Protein AF-A0A9N9NTZ9-F1 (afdb_monomer)

Mean predicted aligned error: 8.18 Å

InterPro domains:
  IPR014811 Argonaute, linker 1 domain [PF08699] (129-179)
  IPR014811 Argonaute, linker 1 domain [SM01163] (128-181)
  IPR032474 Protein argonaute, N-terminal [PF16486] (2-116)
  IPR036085 PAZ domain superfamily [SSF101690] (177-255)

Foldseek 3Di:
DDQAKKWKKWKFKAFPVPRDTDDLVVSVVVVLVCVVVCVQPPWDWFDLSHTMIITRDDGPPDDFDQPPDDPPRRGITIDIGTDDMQGCVQLLCCLQPVDHDPDDPCNNVVSQSNVFSVVCRVQVSQADDDDQWGFHDDDPDDFDADQQLWTKTKTWGWGWDRDRSDIDIDIGIDIDTHQDDDDPLVSLCSNVVHDPVRVVVPDDPVSQVVCFVVQAQDKAFDDPDPPDRDIDGDNGDDPDDPVPDDDDDVVVVVPDD

Organism: NCBI:txid1117310

Solvent-accessible surface area (backbone atoms only — not comparable to full-atom values): 15618 Å² total; per-residue (Å²): 122,67,88,50,54,34,42,34,26,43,48,47,40,27,31,62,92,74,69,43,73,50,54,55,74,53,43,46,50,52,54,54,49,39,58,75,69,44,70,48,64,91,59,76,71,36,51,58,70,70,48,42,32,38,22,78,60,86,70,72,91,74,78,79,54,71,59,85,79,56,106,61,90,62,50,35,47,52,46,79,42,84,71,51,79,45,60,33,52,59,51,44,49,27,39,67,68,72,49,84,73,93,71,67,93,58,51,59,56,51,51,50,51,54,53,37,22,55,73,44,37,62,56,56,74,74,30,55,60,57,94,74,40,34,35,62,80,85,71,97,59,80,85,48,63,44,93,69,37,38,25,55,42,64,30,33,32,76,43,67,42,85,51,91,62,43,79,41,79,49,76,46,80,43,75,47,79,38,82,61,88,70,59,66,69,62,48,49,24,43,52,71,74,40,52,78,69,51,59,72,76,53,78,54,72,68,53,52,55,53,49,32,67,72,44,39,70,41,75,48,64,57,79,92,53,96,73,66,75,53,70,47,64,37,84,62,69,73,94,57,54,83,91,69,57,79,77,87,66,85,72,64,73,79,77,65,131

Nearest PDB structures (foldseek):
  6n4o-assembly1_A  TM=8.353E-01  e=1.158E-15  Homo sapiens
  5js1-assembly1_A  TM=7.661E-01  e=1.844E-15  Homo sapiens
  4w5n-assembly1_A  TM=7.861E-01  e=1.054E-14  Homo sapiens
  7ki3-assembly2_D  TM=7.940E-01  e=2.637E-12  Homo sapiens
  5vm9-assembly1_A  TM=8.188E-01  e=1.598E-11  Homo sapiens

Radius of gyration: 24.2 Å; Cα contacts (8 Å, |Δi|>4): 351; chains: 1; bounding box: 67×54×59 Å

Secondary structure (DSSP, 8-state):
--S-EEEEEEEEEEETTT-PBPPHHHHHHHHHHHHHTTTTTT---EE-SSSEEEESS------------SSS---EEEEEEEEEEEEHHHHHHHHHH-PPPSS-TTHHHHHHHHHHHHHHHHHHHHSEEETTEEEPPP-SSPPEE-TTSPEEEEEEEEEEEE-SSSEEEEEEEEEEEEPPPS-HHHHHHHHHT--HHHHHT---HHHHHHHHHHHTT-EEE--SSSS---EEE-----SS-TTT-----TTGGGS--

Structure (mmCIF, N/CA/C/O backbone):
data_AF-A0A9N9NTZ9-F1
#
_entry.id   AF-A0A9N9NTZ9-F1
#
loop_
_atom_site.group_PDB
_atom_site.id
_atom_site.type_symbol
_atom_site.label_atom_id
_atom_site.label_alt_id
_atom_site.label_comp_id
_atom_site.label_asym_id
_atom_site.label_entity_id
_atom_site.label_seq_id
_atom_site.pdbx_PDB_ins_code
_atom_site.Cartn_x
_atom_site.Cartn_y
_atom_site.Cartn_z
_atom_site.occupancy
_atom_site.B_iso_or_equiv
_atom_site.auth_seq_id
_atom_site.auth_comp_id
_atom_site.auth_asym_id
_atom_site.auth_atom_id
_atom_site.pdbx_PDB_model_num
ATOM 1 N N . VAL A 1 1 ? 17.127 -12.532 -15.235 1.00 71.12 1 VAL A N 1
ATOM 2 C CA . VAL A 1 1 ? 16.611 -11.246 -15.769 1.00 71.12 1 VAL A CA 1
ATOM 3 C C . VAL A 1 1 ? 15.913 -11.506 -17.097 1.00 71.12 1 VAL A C 1
ATOM 5 O O . VAL A 1 1 ? 16.522 -12.176 -17.933 1.00 71.12 1 VAL A O 1
ATOM 8 N N . PRO A 1 2 ? 14.655 -11.069 -17.275 1.00 79.62 2 PRO A N 1
ATOM 9 C CA . PRO A 1 2 ? 13.938 -11.244 -18.535 1.00 79.62 2 PRO A CA 1
ATOM 10 C C . PRO A 1 2 ? 14.565 -10.394 -19.648 1.00 79.62 2 PRO A C 1
ATOM 12 O O . PRO A 1 2 ? 15.066 -9.304 -19.389 1.00 79.62 2 PRO A O 1
ATOM 15 N N . ASN A 1 3 ? 14.528 -10.892 -20.885 1.00 83.81 3 ASN A N 1
ATOM 16 C CA . ASN A 1 3 ? 14.956 -10.132 -22.059 1.00 83.81 3 ASN A CA 1
ATOM 17 C C . ASN A 1 3 ? 13.778 -9.294 -22.574 1.00 83.81 3 ASN A C 1
ATOM 19 O O . ASN A 1 3 ? 13.050 -9.728 -23.465 1.00 83.81 3 ASN A O 1
ATOM 23 N N . LEU A 1 4 ? 13.525 -8.154 -21.930 1.00 90.44 4 LEU A N 1
ATOM 24 C CA . LEU A 1 4 ? 12.435 -7.250 -22.292 1.00 90.44 4 LEU A CA 1
ATOM 25 C C . LEU A 1 4 ? 12.798 -5.790 -22.014 1.00 90.44 4 LEU A C 1
ATOM 27 O O . LEU A 1 4 ? 13.693 -5.486 -21.220 1.00 90.44 4 LEU A O 1
ATOM 31 N N . LYS A 1 5 ? 12.040 -4.896 -22.645 1.00 93.94 5 LYS A N 1
ATOM 32 C CA . LYS A 1 5 ? 12.066 -3.455 -22.404 1.00 93.94 5 LYS A CA 1
ATOM 33 C C . LYS A 1 5 ? 10.881 -3.055 -21.529 1.00 93.94 5 LYS A C 1
ATOM 35 O O . LYS A 1 5 ? 9.785 -3.596 -21.677 1.00 93.94 5 LYS A O 1
ATOM 40 N N . LEU A 1 6 ? 11.108 -2.120 -20.616 1.00 96.12 6 LEU A N 1
ATOM 41 C CA . LEU A 1 6 ? 10.083 -1.515 -19.774 1.00 96.12 6 LEU A CA 1
ATOM 42 C C . LEU A 1 6 ? 9.978 -0.030 -20.085 1.00 96.12 6 LEU A C 1
ATOM 44 O O . LEU A 1 6 ? 10.984 0.654 -20.217 1.00 96.12 6 LEU A O 1
ATOM 48 N N . LEU A 1 7 ? 8.761 0.481 -20.132 1.00 95.94 7 LEU A N 1
ATOM 49 C CA . LEU A 1 7 ? 8.479 1.902 -20.230 1.00 95.94 7 LEU A CA 1
ATOM 50 C C . LEU A 1 7 ? 8.209 2.435 -18.825 1.00 95.94 7 LEU A C 1
ATOM 52 O O . LEU A 1 7 ? 7.368 1.898 -18.098 1.00 95.94 7 LEU A O 1
ATOM 56 N N . GLN A 1 8 ? 8.952 3.468 -18.443 1.00 95.88 8 GLN A N 1
ATOM 57 C CA . GLN A 1 8 ? 8.836 4.152 -17.164 1.00 95.88 8 GLN A CA 1
ATOM 58 C C . GLN A 1 8 ? 8.040 5.444 -17.336 1.00 95.88 8 GLN A C 1
ATOM 60 O O . GLN A 1 8 ? 8.286 6.223 -18.260 1.00 95.88 8 GLN A O 1
ATOM 65 N N . TYR A 1 9 ? 7.124 5.689 -16.406 1.00 95.44 9 TYR A N 1
ATOM 66 C CA . TYR A 1 9 ? 6.273 6.868 -16.360 1.00 95.44 9 TYR A CA 1
ATOM 67 C C . TYR A 1 9 ? 6.328 7.501 -14.971 1.00 95.44 9 TYR A C 1
ATOM 69 O O . TYR A 1 9 ? 6.303 6.790 -13.966 1.00 95.44 9 TYR A O 1
ATOM 77 N N . ASN A 1 10 ? 6.337 8.829 -14.916 1.00 93.94 10 ASN A N 1
ATOM 78 C CA . ASN A 1 10 ? 6.091 9.579 -13.688 1.00 93.94 10 ASN A CA 1
ATOM 79 C C . ASN A 1 10 ? 4.590 9.565 -13.383 1.00 93.94 10 ASN A C 1
ATOM 81 O O . ASN A 1 10 ? 3.770 9.724 -14.293 1.00 93.94 10 ASN A O 1
ATOM 85 N N . PHE A 1 11 ? 4.241 9.375 -12.113 1.00 93.44 11 PHE A N 1
ATOM 86 C CA . PHE A 1 11 ? 2.871 9.290 -11.624 1.00 93.44 11 PHE A CA 1
ATOM 87 C C . PHE A 1 11 ? 2.630 10.290 -10.497 1.00 93.44 11 PHE A C 1
ATOM 89 O O . PHE A 1 11 ? 2.971 10.050 -9.338 1.00 93.44 11 PHE A O 1
ATOM 96 N N . ASP A 1 12 ? 1.959 11.384 -10.843 1.00 90.12 12 ASP A N 1
ATOM 97 C CA . ASP A 1 12 ? 1.611 12.440 -9.908 1.00 90.12 12 ASP A CA 1
ATOM 98 C C . ASP A 1 12 ? 0.112 12.479 -9.647 1.00 90.12 12 ASP A C 1
ATOM 100 O O . ASP A 1 12 ? -0.716 12.422 -10.557 1.00 90.12 12 ASP A O 1
ATOM 104 N N . VAL A 1 13 ? -0.240 12.653 -8.376 1.00 89.81 13 VAL A N 1
ATOM 105 C CA . VAL A 1 13 ? -1.616 12.894 -7.943 1.00 89.81 13 VAL A CA 1
ATOM 106 C C . VAL A 1 13 ? -1.636 14.206 -7.184 1.00 89.81 13 VAL A C 1
ATOM 108 O O . VAL A 1 13 ? -0.992 14.337 -6.144 1.00 89.81 13 VAL A O 1
ATOM 111 N N . ILE A 1 14 ? -2.383 15.174 -7.698 1.00 88.12 14 ILE A N 1
ATOM 112 C CA . ILE A 1 14 ? -2.462 16.531 -7.161 1.00 88.12 14 ILE A CA 1
ATOM 113 C C . ILE A 1 14 ? -3.850 16.735 -6.559 1.00 88.12 14 ILE A C 1
ATOM 115 O O . ILE A 1 14 ? -4.855 16.441 -7.200 1.00 88.12 14 ILE A O 1
ATOM 119 N N . MET A 1 15 ? -3.920 17.237 -5.327 1.00 84.94 15 MET A N 1
ATOM 120 C CA . MET A 1 15 ? -5.183 17.610 -4.686 1.00 84.94 15 MET A CA 1
ATOM 121 C C . MET A 1 15 ? -5.697 18.918 -5.293 1.00 84.94 15 MET A C 1
ATOM 123 O O . MET A 1 15 ? -5.083 19.958 -5.072 1.00 84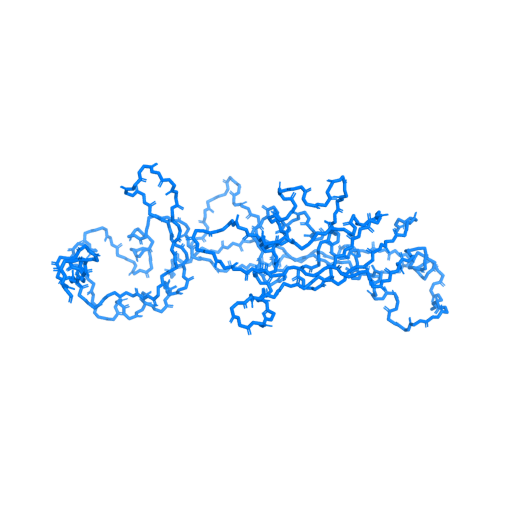.94 15 MET A O 1
ATOM 127 N N . SER A 1 16 ? -6.828 18.919 -6.001 1.00 80.25 16 SER A N 1
ATOM 128 C CA . SER A 1 16 ? -7.297 20.113 -6.721 1.00 80.25 16 SER A CA 1
ATOM 129 C C . SER A 1 16 ? -7.636 21.284 -5.791 1.00 80.25 16 SER A C 1
ATOM 131 O O . SER A 1 16 ? -7.426 22.427 -6.170 1.00 80.25 16 SER A O 1
ATOM 133 N N . ARG A 1 17 ? -8.058 21.025 -4.541 1.00 77.69 17 ARG A N 1
ATOM 134 C CA . ARG A 1 17 ? -8.333 22.086 -3.548 1.00 77.69 17 ARG A CA 1
ATOM 135 C C . ARG A 1 17 ? -7.083 22.858 -3.114 1.00 77.69 17 ARG A C 1
ATOM 137 O O . ARG A 1 17 ? -7.180 24.029 -2.774 1.00 77.69 17 ARG A O 1
ATOM 144 N N . THR A 1 18 ? -5.932 22.192 -3.026 1.00 81.94 18 THR A N 1
ATOM 145 C CA . THR A 1 18 ? -4.706 22.782 -2.452 1.00 81.94 18 THR A CA 1
ATOM 146 C C . THR A 1 18 ? -3.573 22.925 -3.461 1.00 81.94 18 TH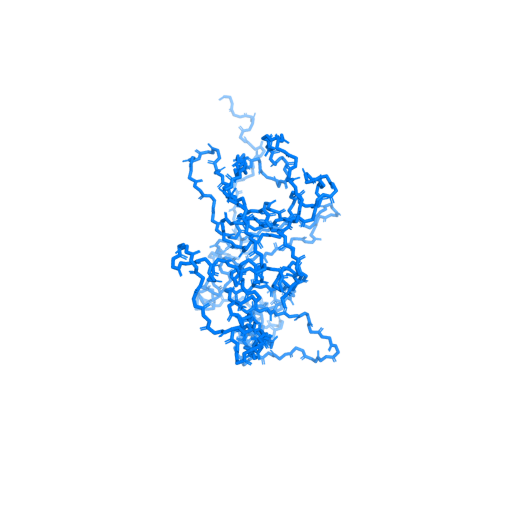R A C 1
ATOM 148 O O . THR A 1 18 ? -2.567 23.548 -3.141 1.00 81.94 18 THR A O 1
ATOM 151 N N . GLY A 1 19 ? -3.682 22.297 -4.635 1.00 83.38 19 GLY A N 1
ATOM 152 C CA . GLY A 1 19 ? -2.612 22.192 -5.629 1.00 83.38 19 GLY A CA 1
ATOM 153 C C . GLY A 1 19 ? -1.408 21.358 -5.176 1.00 83.38 19 GLY A C 1
ATOM 154 O O . GLY A 1 19 ? -0.447 21.218 -5.928 1.00 83.38 19 GLY A O 1
ATOM 155 N N . ARG A 1 20 ? -1.427 20.792 -3.961 1.00 87.62 20 ARG A N 1
ATOM 156 C CA . ARG A 1 20 ? -0.301 20.029 -3.403 1.00 87.62 20 ARG A CA 1
ATOM 157 C C . ARG A 1 20 ? -0.360 18.566 -3.832 1.00 87.62 20 ARG A C 1
ATOM 159 O O . ARG A 1 20 ? -1.446 18.002 -3.997 1.00 87.62 20 ARG A O 1
ATOM 166 N N . GLN A 1 21 ? 0.809 17.936 -3.947 1.00 88.56 21 GLN A N 1
ATOM 167 C CA . GLN A 1 21 ? 0.905 16.501 -4.207 1.00 88.56 21 GLN A CA 1
ATOM 168 C C . GLN A 1 21 ? 0.235 15.722 -3.063 1.00 88.56 21 GLN A C 1
ATOM 170 O O . GLN A 1 21 ? 0.428 16.015 -1.880 1.00 88.56 21 GLN A O 1
ATOM 175 N N . ALA A 1 22 ? -0.586 14.738 -3.413 1.00 88.50 22 ALA A N 1
ATOM 176 C CA . ALA A 1 22 ? -1.242 13.865 -2.455 1.00 88.50 22 ALA A CA 1
ATOM 177 C C . ALA A 1 22 ? -0.207 12.997 -1.729 1.00 88.50 22 ALA A C 1
ATOM 179 O O . ALA A 1 22 ? 0.820 12.639 -2.302 1.00 88.50 22 ALA A O 1
ATOM 180 N N . SER A 1 23 ? -0.485 12.612 -0.480 1.00 89.31 23 SER A N 1
ATOM 181 C CA . SER A 1 23 ? 0.425 11.753 0.284 1.00 89.31 23 SER A CA 1
ATOM 182 C C . SER A 1 23 ? 0.623 10.390 -0.389 1.00 89.31 23 SER A C 1
ATOM 184 O O . SER A 1 23 ? -0.265 9.888 -1.080 1.00 89.31 23 SER A O 1
ATOM 186 N N . ARG A 1 24 ? 1.760 9.738 -0.121 1.00 88.75 24 ARG A N 1
ATOM 187 C CA . ARG A 1 24 ? 2.111 8.411 -0.662 1.00 88.75 24 ARG A CA 1
ATOM 188 C C . ARG A 1 24 ? 0.987 7.370 -0.510 1.00 88.75 24 ARG A C 1
ATOM 190 O O . ARG A 1 24 ? 0.699 6.616 -1.434 1.00 88.75 24 ARG A O 1
ATOM 197 N N . SER A 1 25 ? 0.297 7.364 0.638 1.00 85.44 25 SER A N 1
ATOM 198 C CA . SER A 1 25 ? -0.851 6.470 0.882 1.00 85.44 25 SER A CA 1
ATOM 199 C C . SER A 1 25 ? -2.041 6.767 -0.038 1.00 85.44 25 SER A C 1
ATOM 201 O O . SER A 1 25 ? -2.724 5.843 -0.480 1.00 85.44 25 SER A O 1
ATOM 203 N N . VAL A 1 26 ? -2.306 8.044 -0.325 1.00 87.56 26 VAL A N 1
ATOM 204 C CA . VAL A 1 26 ? -3.387 8.461 -1.228 1.00 87.56 26 VAL A CA 1
ATOM 205 C C . VAL A 1 26 ? -3.029 8.133 -2.675 1.00 87.56 26 VAL A C 1
ATOM 207 O O . VAL A 1 26 ? -3.867 7.558 -3.366 1.00 87.56 26 VAL A O 1
ATOM 210 N N . ARG A 1 27 ? -1.784 8.388 -3.105 1.00 91.25 27 ARG A N 1
ATOM 211 C CA . ARG A 1 27 ? -1.307 8.035 -4.456 1.00 91.25 27 ARG A CA 1
ATOM 212 C C . ARG A 1 27 ? -1.499 6.549 -4.761 1.00 91.25 27 ARG A C 1
ATOM 214 O O . ARG A 1 27 ? -2.093 6.206 -5.778 1.00 91.25 27 ARG A O 1
ATOM 221 N N . GLY A 1 28 ? -1.110 5.672 -3.833 1.00 90.50 28 GLY A N 1
ATOM 222 C CA . GLY A 1 28 ? -1.316 4.228 -3.983 1.00 90.50 28 GLY A CA 1
ATOM 223 C C . GLY A 1 28 ? -2.784 3.811 -4.088 1.00 90.50 28 GLY A C 1
ATOM 224 O O . GLY A 1 28 ? -3.114 2.959 -4.909 1.00 90.50 28 GLY A O 1
ATOM 225 N N . LYS A 1 29 ? -3.685 4.430 -3.313 1.00 88.19 29 LYS A N 1
ATOM 226 C CA . LYS A 1 29 ? -5.130 4.152 -3.414 1.00 88.19 29 LYS A CA 1
ATOM 227 C C . LYS A 1 29 ? -5.704 4.604 -4.750 1.00 88.19 29 LYS A C 1
ATOM 229 O O . LYS A 1 29 ? -6.449 3.848 -5.362 1.00 88.19 29 LYS A O 1
ATOM 234 N N . VAL A 1 30 ? -5.324 5.799 -5.200 1.00 89.62 30 VAL A N 1
ATOM 235 C CA . VAL A 1 30 ? -5.720 6.345 -6.502 1.00 89.62 30 VAL A CA 1
ATOM 236 C C . VAL A 1 30 ? -5.270 5.419 -7.630 1.00 89.62 30 VAL A C 1
ATOM 238 O O . VAL A 1 30 ? -6.089 5.038 -8.458 1.00 89.62 30 VAL A O 1
ATOM 241 N N . PHE A 1 31 ? -4.014 4.966 -7.612 1.00 92.38 31 PHE A N 1
ATOM 242 C CA . PHE A 1 31 ? -3.513 4.012 -8.599 1.00 92.38 31 PHE A CA 1
ATOM 243 C C . PHE A 1 31 ? -4.315 2.697 -8.608 1.00 92.38 31 PHE A C 1
ATOM 245 O O . PHE A 1 31 ? -4.758 2.247 -9.665 1.00 92.38 31 PHE A O 1
ATOM 252 N N . VAL A 1 32 ? -4.550 2.090 -7.437 1.00 90.56 32 VAL A N 1
ATOM 253 C CA . VAL A 1 32 ? -5.331 0.842 -7.323 1.00 90.56 32 VAL A CA 1
ATOM 254 C C . VAL A 1 32 ? -6.757 1.024 -7.845 1.00 90.56 32 VAL A C 1
ATOM 256 O O . VAL A 1 32 ? -7.285 0.137 -8.514 1.00 90.56 32 VAL A O 1
ATOM 259 N N . GLU A 1 33 ? -7.378 2.168 -7.571 1.00 87.88 33 GLU A N 1
ATOM 260 C CA . GLU A 1 33 ? -8.720 2.478 -8.055 1.00 87.88 33 GLU A CA 1
ATOM 261 C C . GLU A 1 33 ? -8.752 2.657 -9.581 1.00 87.88 33 GLU A C 1
ATOM 263 O O . GLU A 1 33 ? -9.614 2.089 -10.249 1.00 87.88 33 GLU A O 1
ATOM 268 N N . MET A 1 34 ? -7.756 3.327 -10.168 1.00 89.12 34 MET A N 1
ATOM 269 C CA . MET A 1 34 ? -7.615 3.431 -11.627 1.00 89.12 34 MET A CA 1
ATOM 270 C C . MET A 1 34 ? -7.478 2.059 -12.305 1.00 89.12 34 MET A C 1
ATOM 272 O O . MET A 1 34 ? -8.064 1.840 -13.368 1.00 89.12 34 MET A O 1
ATOM 276 N N . VAL A 1 35 ? -6.744 1.122 -11.690 1.00 89.81 35 VAL A N 1
ATOM 277 C CA . VAL A 1 35 ? -6.635 -0.266 -12.176 1.00 89.81 35 VAL A CA 1
ATOM 278 C C . VAL A 1 35 ? -7.994 -0.971 -12.125 1.00 89.81 35 VAL A C 1
ATOM 280 O O . VAL A 1 35 ? -8.400 -1.575 -13.117 1.00 89.81 35 VAL A O 1
ATOM 283 N N . LYS A 1 36 ? -8.736 -0.858 -11.014 1.00 87.50 36 LYS A N 1
ATOM 284 C CA . LYS A 1 36 ? -10.083 -1.450 -10.877 1.00 87.50 36 LYS A CA 1
ATOM 285 C C . LYS A 1 36 ? -11.071 -0.900 -11.902 1.00 87.50 36 LYS A C 1
ATOM 287 O O . LYS A 1 36 ? -11.837 -1.660 -12.486 1.00 87.50 36 LYS A O 1
ATOM 292 N N . GLN A 1 37 ? -11.006 0.403 -12.158 1.00 86.69 37 GLN A N 1
ATOM 293 C CA . GLN A 1 37 ? -11.825 1.092 -13.155 1.00 86.69 37 GLN A CA 1
ATOM 294 C C . GLN A 1 37 ? -11.330 0.890 -14.597 1.00 86.69 37 GLN A C 1
ATOM 296 O O . GLN A 1 37 ? -11.837 1.538 -15.511 1.00 86.69 37 GLN A O 1
ATOM 301 N N . LYS A 1 38 ? -10.336 0.014 -14.819 1.00 88.00 38 LYS A N 1
ATOM 302 C CA . LYS A 1 38 ? -9.769 -0.318 -16.136 1.00 88.00 38 LYS A CA 1
ATOM 303 C C . LYS A 1 38 ? -9.287 0.911 -16.925 1.00 88.00 38 LYS A C 1
ATOM 305 O O . LYS A 1 38 ? -9.306 0.908 -18.154 1.00 88.00 38 LYS A O 1
ATOM 310 N N . LYS A 1 39 ? -8.802 1.954 -16.235 1.00 87.25 39 LYS A N 1
ATOM 311 C CA . LYS A 1 39 ? -8.325 3.203 -16.867 1.00 87.25 39 LYS A CA 1
ATOM 312 C C . LYS A 1 39 ? -7.082 3.007 -17.740 1.00 87.25 39 LYS A C 1
ATOM 314 O O . LYS A 1 39 ? -6.813 3.829 -18.602 1.00 87.25 39 LYS A O 1
ATOM 319 N N . PHE A 1 40 ? -6.357 1.905 -17.553 1.00 88.75 40 PHE A N 1
ATOM 320 C CA . PHE A 1 40 ? -5.179 1.541 -18.346 1.00 88.75 40 PHE A CA 1
ATOM 321 C C . PHE A 1 40 ? -5.499 0.613 -19.534 1.00 88.75 40 PHE A C 1
ATOM 323 O O . PHE A 1 40 ? -4.591 0.074 -20.165 1.00 88.75 40 PHE A O 1
ATOM 330 N N . GLY A 1 41 ? -6.780 0.399 -19.853 1.00 87.62 41 GLY A N 1
ATOM 331 C CA . GLY A 1 41 ? -7.191 -0.486 -20.941 1.00 87.62 41 GLY A CA 1
ATOM 332 C C . GLY A 1 41 ? -6.739 -1.930 -20.705 1.00 87.62 41 GLY A C 1
ATOM 333 O O . GLY A 1 41 ? -7.068 -2.528 -19.683 1.00 87.62 41 GLY A O 1
ATOM 334 N N . LYS A 1 42 ? -5.996 -2.495 -21.666 1.00 88.88 42 LYS A N 1
ATOM 335 C CA . LYS A 1 42 ? -5.422 -3.853 -21.577 1.00 88.88 42 LYS A CA 1
ATOM 336 C C . LYS A 1 42 ? -4.042 -3.885 -20.906 1.00 88.88 42 LYS A C 1
ATOM 338 O O . LYS A 1 42 ? -3.513 -4.970 -20.676 1.00 88.88 42 LYS A O 1
ATOM 343 N N . CYS A 1 43 ? -3.444 -2.727 -20.624 1.00 90.75 43 CYS A N 1
ATOM 344 C CA . CYS A 1 43 ? -2.126 -2.651 -20.008 1.00 90.75 43 CYS A CA 1
ATOM 345 C C . CYS A 1 43 ? -2.197 -3.063 -18.535 1.00 90.75 43 CYS A C 1
ATOM 347 O O . CYS A 1 43 ? -3.159 -2.755 -17.831 1.00 90.75 43 CYS A O 1
ATOM 349 N N . ILE A 1 44 ? -1.134 -3.711 -18.059 1.00 91.00 44 ILE A N 1
ATOM 350 C CA . ILE A 1 44 ? -0.980 -4.111 -16.658 1.00 91.00 44 ILE A CA 1
ATOM 351 C C . ILE A 1 44 ? 0.193 -3.311 -16.078 1.00 91.00 44 ILE A C 1
ATOM 353 O O . ILE A 1 44 ? 1.325 -3.798 -16.068 1.00 91.00 44 ILE A O 1
ATOM 357 N N . PRO A 1 45 ? -0.027 -2.046 -15.678 1.00 94.81 45 PRO A N 1
ATOM 358 C CA . PRO A 1 45 ? 1.025 -1.238 -15.086 1.00 94.81 45 PRO A CA 1
ATOM 359 C C . PRO A 1 45 ? 1.374 -1.709 -13.676 1.00 94.81 45 PRO A C 1
ATOM 361 O O . PRO A 1 45 ? 0.510 -2.101 -12.886 1.00 94.81 45 PRO A O 1
ATOM 364 N N . VAL A 1 46 ? 2.648 -1.555 -13.339 1.00 96.25 46 VAL A N 1
ATOM 365 C CA . VAL A 1 46 ? 3.202 -1.758 -12.006 1.00 96.25 46 VAL A CA 1
ATOM 366 C C . VAL A 1 46 ? 3.623 -0.414 -11.432 1.00 96.25 46 VAL A C 1
ATOM 368 O O . VAL A 1 46 ? 4.539 0.219 -11.939 1.00 96.25 46 VAL A O 1
ATOM 371 N N . TYR A 1 47 ? 2.954 0.022 -10.370 1.00 96.00 47 TYR A N 1
ATOM 372 C CA . TYR A 1 47 ? 3.359 1.190 -9.586 1.00 96.00 47 TYR A CA 1
ATOM 373 C C . TYR A 1 47 ? 4.510 0.809 -8.645 1.00 96.00 47 TYR A C 1
ATOM 375 O O . TYR A 1 47 ? 4.632 -0.349 -8.278 1.00 96.00 47 TYR A O 1
ATOM 383 N N . ASP A 1 48 ? 5.357 1.742 -8.231 1.00 95.06 48 ASP A N 1
ATOM 384 C CA . ASP A 1 48 ? 6.448 1.505 -7.271 1.00 95.06 48 ASP A CA 1
ATOM 385 C C . ASP A 1 48 ? 6.075 1.874 -5.823 1.00 95.06 48 ASP A C 1
ATOM 387 O O . ASP A 1 48 ? 6.890 1.783 -4.901 1.00 95.06 48 ASP A O 1
ATOM 391 N N . TRP A 1 49 ? 4.814 2.263 -5.603 1.00 92.94 49 TRP A N 1
ATOM 392 C CA . TRP A 1 49 ? 4.310 2.809 -4.344 1.00 92.94 49 TRP A CA 1
ATOM 393 C C . TRP A 1 49 ? 4.935 4.147 -3.961 1.00 92.94 49 TRP A C 1
ATOM 395 O O . TRP A 1 49 ? 4.788 4.540 -2.809 1.00 92.94 49 TRP A O 1
ATOM 405 N N . ASN A 1 50 ? 5.621 4.837 -4.867 1.00 91.94 50 ASN A N 1
ATOM 406 C CA . ASN A 1 50 ? 6.190 6.156 -4.654 1.00 91.94 50 ASN A CA 1
ATOM 407 C C . ASN A 1 50 ? 5.704 7.138 -5.729 1.00 91.94 50 ASN A C 1
ATOM 409 O O . ASN A 1 50 ? 4.670 7.773 -5.513 1.00 91.94 50 ASN A O 1
ATOM 413 N N . ASP A 1 51 ? 6.378 7.224 -6.875 1.00 93.25 51 ASP A N 1
ATOM 414 C CA . ASP A 1 51 ? 6.093 8.216 -7.926 1.00 93.25 51 ASP A CA 1
ATOM 415 C C . ASP A 1 51 ? 6.255 7.646 -9.347 1.00 93.25 51 ASP A C 1
ATOM 417 O O . ASP A 1 51 ? 6.142 8.385 -10.322 1.00 93.25 51 ASP A O 1
ATOM 421 N N . LEU A 1 52 ? 6.512 6.341 -9.494 1.00 96.25 52 LEU A N 1
ATOM 422 C CA . LEU A 1 52 ? 6.851 5.731 -10.780 1.00 96.25 52 LEU A CA 1
ATOM 423 C C . LEU A 1 52 ? 5.915 4.582 -11.136 1.00 96.25 52 LEU A C 1
ATOM 425 O O . LEU A 1 52 ? 5.588 3.727 -10.314 1.00 96.25 52 LEU A O 1
ATOM 429 N N . ILE A 1 53 ? 5.532 4.534 -12.407 1.00 96.44 53 ILE A N 1
ATOM 430 C CA . ILE A 1 53 ? 4.841 3.405 -13.022 1.00 96.44 53 ILE A CA 1
ATOM 431 C C . ILE A 1 53 ? 5.758 2.775 -14.066 1.00 96.44 53 ILE A C 1
ATOM 433 O O . ILE A 1 53 ? 6.390 3.468 -14.860 1.00 96.44 53 ILE A O 1
ATOM 437 N N . TYR A 1 54 ? 5.768 1.450 -14.107 1.00 97.12 54 TYR A N 1
ATOM 438 C CA . TYR A 1 54 ? 6.438 0.648 -15.116 1.00 97.12 54 TYR A CA 1
ATOM 439 C C . TYR A 1 54 ? 5.410 -0.166 -15.897 1.00 97.12 54 TYR A C 1
ATOM 441 O O . TYR A 1 54 ? 4.475 -0.721 -15.319 1.00 97.12 54 TYR A O 1
ATOM 449 N N . CYS A 1 55 ? 5.587 -0.284 -17.209 1.00 95.56 55 CYS A N 1
ATOM 450 C CA . CYS A 1 55 ? 4.764 -1.158 -18.040 1.00 95.56 55 CYS A CA 1
ATOM 451 C C . CYS A 1 55 ? 5.590 -1.743 -19.191 1.00 95.56 55 CYS A C 1
ATOM 453 O O . CYS A 1 55 ? 6.525 -1.108 -19.664 1.00 95.56 55 CYS A O 1
ATOM 455 N N . SER A 1 56 ? 5.262 -2.951 -19.649 1.00 92.88 56 SER A N 1
ATOM 456 C CA . SER A 1 56 ? 5.896 -3.562 -20.830 1.00 92.88 56 SER A CA 1
ATOM 457 C C . SER A 1 56 ? 5.343 -3.030 -22.157 1.00 92.88 56 SER A C 1
ATOM 459 O O . SER A 1 56 ? 5.932 -3.255 -23.209 1.00 92.88 56 SER A O 1
ATOM 461 N N . THR A 1 57 ? 4.210 -2.330 -22.117 1.00 92.12 57 THR A N 1
ATOM 462 C CA . THR A 1 57 ? 3.527 -1.751 -23.280 1.00 92.12 57 THR A CA 1
ATOM 463 C C . THR A 1 57 ? 3.246 -0.279 -23.039 1.00 92.12 57 THR A C 1
ATOM 465 O O . THR A 1 57 ? 3.060 0.121 -21.888 1.00 92.12 57 THR A O 1
ATOM 468 N N . SER A 1 58 ? 3.164 0.517 -24.109 1.00 90.94 58 SER A N 1
ATOM 469 C CA . SER A 1 58 ? 2.847 1.938 -23.970 1.00 90.94 58 SER A CA 1
ATOM 470 C C . SER A 1 58 ? 1.477 2.120 -23.330 1.00 90.94 58 SER A C 1
ATOM 472 O O . SER A 1 58 ? 0.493 1.539 -23.793 1.00 90.94 58 SER A O 1
ATOM 474 N N . LEU A 1 59 ? 1.416 2.898 -22.249 1.00 89.75 59 LEU A N 1
ATOM 475 C CA . LEU A 1 59 ? 0.145 3.250 -21.632 1.00 89.75 59 LEU A CA 1
ATOM 476 C C . LEU A 1 59 ? -0.667 4.106 -22.611 1.00 89.75 59 LEU A C 1
ATOM 478 O O . LEU A 1 59 ? -0.086 4.951 -23.293 1.00 89.75 59 LEU A O 1
ATOM 482 N N . PRO A 1 60 ? -1.996 3.923 -22.691 1.00 75.88 60 PRO A N 1
ATOM 483 C CA . PRO A 1 60 ? -2.839 4.783 -23.507 1.00 75.88 60 PRO A CA 1
ATOM 484 C C . PRO A 1 60 ? -2.748 6.209 -22.950 1.00 75.88 60 PRO A C 1
ATOM 486 O O . PRO A 1 60 ? -3.325 6.516 -21.909 1.00 75.88 60 PRO A O 1
ATOM 489 N N . VAL A 1 61 ? -1.970 7.076 -23.602 1.00 61.72 61 VAL A N 1
ATOM 490 C CA . VAL A 1 61 ? -1.767 8.470 -23.180 1.00 61.72 61 VAL A CA 1
ATOM 491 C C . VAL A 1 61 ? -2.967 9.303 -23.615 1.00 61.72 61 VAL A C 1
ATOM 493 O O . VAL A 1 61 ? -2.848 10.181 -24.454 1.00 61.72 61 VAL A O 1
ATOM 496 N N . ILE A 1 62 ? -4.144 9.017 -23.067 1.00 52.12 62 ILE A N 1
ATOM 497 C CA . ILE A 1 62 ? -5.238 9.982 -22.974 1.00 52.12 62 ILE A CA 1
ATOM 498 C C . ILE A 1 62 ? -5.979 9.658 -21.680 1.00 52.12 62 ILE A C 1
ATOM 500 O O . ILE A 1 62 ? -6.432 8.531 -21.502 1.00 52.12 62 ILE A O 1
ATOM 504 N N . ILE A 1 63 ? -6.079 10.651 -20.795 1.00 51.34 63 ILE A N 1
ATOM 505 C CA . ILE A 1 63 ? -7.275 11.057 -20.033 1.00 51.34 63 ILE A CA 1
ATOM 506 C C . ILE A 1 63 ? -6.819 11.721 -18.719 1.00 51.34 63 ILE A C 1
ATOM 508 O O . ILE A 1 63 ? -6.136 11.076 -17.923 1.00 51.34 63 ILE A O 1
ATOM 512 N N . PRO A 1 64 ? -7.242 12.970 -18.438 1.00 48.25 64 PRO A N 1
ATOM 513 C CA . PRO A 1 64 ? -7.352 13.466 -17.073 1.00 48.25 64 PRO A CA 1
ATOM 514 C C . PRO A 1 64 ? -8.583 12.809 -16.424 1.00 48.25 64 PRO A C 1
ATOM 516 O O . PRO A 1 64 ? -9.697 13.051 -16.885 1.00 48.25 64 PRO A O 1
ATOM 519 N N . PRO A 1 65 ? -8.458 11.967 -15.385 1.00 42.84 65 PRO A N 1
ATOM 520 C CA . PRO A 1 65 ? -9.622 11.417 -14.715 1.00 42.84 65 PRO A CA 1
ATOM 521 C C . PRO A 1 65 ? -9.812 12.174 -13.401 1.00 42.84 65 PRO A C 1
ATOM 523 O O . PRO A 1 65 ? -9.045 11.971 -12.456 1.00 42.84 65 PRO A O 1
ATOM 526 N N . SER A 1 66 ? -10.840 13.025 -13.317 1.00 46.25 66 SER A N 1
ATOM 527 C CA . SER A 1 66 ? -11.439 13.292 -12.010 1.00 46.25 66 SER A CA 1
ATOM 528 C C . SER A 1 66 ? -11.901 11.938 -11.473 1.00 46.25 66 SER A C 1
ATOM 530 O O . SER A 1 66 ? -12.690 11.230 -12.099 1.00 46.25 66 SER A O 1
ATOM 532 N N . ILE A 1 67 ? -11.324 11.498 -10.359 1.00 43.94 67 ILE A N 1
ATOM 533 C CA . ILE A 1 67 ? -11.822 10.308 -9.674 1.00 43.94 67 ILE A CA 1
ATOM 534 C C . ILE A 1 67 ? -12.990 10.775 -8.814 1.00 43.94 67 ILE A C 1
ATOM 536 O O . ILE A 1 67 ? -12.811 11.137 -7.652 1.00 43.94 67 ILE A O 1
ATOM 540 N N . ASP A 1 68 ? -14.186 10.781 -9.396 1.00 42.19 68 ASP A N 1
ATOM 541 C CA . ASP A 1 68 ? -15.432 10.870 -8.640 1.00 42.19 68 ASP A CA 1
ATOM 542 C C . ASP A 1 68 ? -15.718 9.486 -8.059 1.00 42.19 68 ASP A C 1
ATOM 544 O O . ASP A 1 68 ? -16.250 8.597 -8.721 1.00 42.19 68 ASP A O 1
ATOM 548 N N . GLY A 1 69 ? -15.242 9.253 -6.835 1.00 39.78 69 GLY A N 1
ATOM 549 C CA . GLY A 1 69 ? -15.271 7.901 -6.286 1.00 39.78 69 GLY A CA 1
ATOM 550 C C . GLY A 1 69 ? -14.756 7.733 -4.868 1.00 39.78 69 GLY A C 1
ATOM 551 O O . GLY A 1 69 ? -14.151 6.715 -4.577 1.00 39.78 69 GLY A O 1
ATOM 552 N N . TYR A 1 70 ? -14.989 8.700 -3.983 1.00 37.41 70 TYR A N 1
ATOM 553 C CA . TYR A 1 70 ? -15.052 8.493 -2.532 1.00 37.41 70 TYR A CA 1
ATOM 554 C C . TYR A 1 70 ? -16.082 9.492 -1.995 1.00 37.41 70 TYR A C 1
ATOM 556 O O . TYR A 1 70 ? -16.169 10.592 -2.525 1.00 37.41 70 TYR A O 1
ATOM 564 N N . ASN A 1 71 ? -16.869 9.118 -0.982 1.00 40.22 71 ASN A N 1
ATOM 565 C CA . ASN A 1 71 ? -18.068 9.817 -0.471 1.00 40.22 71 ASN A CA 1
ATOM 566 C C . ASN A 1 71 ? -17.892 11.276 0.036 1.00 40.22 71 ASN A C 1
ATOM 568 O O . ASN A 1 71 ? -18.736 11.772 0.773 1.00 40.22 71 ASN A O 1
ATOM 572 N N . LYS A 1 72 ? -16.839 11.991 -0.369 1.00 41.91 72 LYS A N 1
ATOM 573 C CA . LYS A 1 72 ? -16.771 13.453 -0.500 1.00 41.91 72 LYS A CA 1
ATOM 574 C C . LYS A 1 72 ? -15.907 13.761 -1.736 1.00 41.91 72 LYS A C 1
ATOM 576 O O . LYS A 1 72 ? -14.817 13.186 -1.813 1.00 41.91 72 LYS A O 1
ATOM 581 N N . PRO A 1 73 ? -16.332 14.639 -2.668 1.00 43.59 73 PRO A N 1
ATOM 582 C CA . PRO A 1 73 ? -15.598 14.954 -3.895 1.00 43.59 73 PRO A CA 1
ATOM 583 C C . PRO A 1 73 ? -14.251 15.596 -3.553 1.00 43.59 73 PRO A C 1
ATOM 585 O O . PRO A 1 73 ? -14.106 16.811 -3.444 1.00 43.59 73 PRO A O 1
ATOM 588 N N . THR A 1 74 ? -13.241 14.760 -3.336 1.00 53.28 74 THR A N 1
ATOM 589 C CA . THR A 1 74 ? -11.859 15.209 -3.257 1.00 53.28 74 THR A CA 1
ATOM 590 C C . THR A 1 74 ? -11.344 15.123 -4.678 1.00 53.28 74 THR A C 1
ATOM 592 O O . THR A 1 74 ? -10.907 14.073 -5.134 1.00 53.28 74 THR A O 1
ATOM 595 N N . GLN A 1 75 ? -11.510 16.228 -5.396 1.00 69.81 75 GLN A N 1
ATOM 596 C CA . GLN A 1 75 ? -11.006 16.443 -6.741 1.00 69.81 75 GLN A CA 1
ATOM 597 C C . GLN A 1 75 ? -9.495 16.156 -6.730 1.00 69.81 75 GLN A C 1
ATOM 599 O O . GLN A 1 75 ? -8.724 16.875 -6.088 1.00 69.81 75 GLN A O 1
ATOM 604 N N . PHE A 1 76 ? -9.074 15.055 -7.347 1.00 79.19 76 PHE A N 1
ATOM 605 C CA . PHE A 1 76 ? -7.667 14.782 -7.614 1.00 79.19 76 PHE A CA 1
ATOM 606 C C . PHE A 1 76 ? -7.429 14.925 -9.110 1.00 79.19 76 PHE A C 1
ATOM 608 O O . PHE A 1 76 ? -8.213 14.434 -9.920 1.00 79.19 76 PHE A O 1
ATOM 615 N N . THR A 1 77 ? -6.317 15.552 -9.472 1.00 83.56 77 THR A N 1
ATOM 616 C CA . THR A 1 77 ? -5.805 15.555 -10.839 1.00 83.56 77 THR A CA 1
ATOM 617 C C . THR A 1 77 ? -4.660 14.558 -10.918 1.00 83.56 77 THR A C 1
ATOM 619 O O . THR A 1 77 ? -3.648 14.718 -10.232 1.00 83.56 77 THR A O 1
ATOM 622 N N . VAL A 1 78 ? -4.821 13.530 -11.749 1.00 87.38 78 VAL A N 1
ATOM 623 C CA . VAL A 1 78 ? -3.768 12.549 -12.026 1.00 87.38 78 VAL A CA 1
ATOM 624 C C . VAL A 1 78 ? -2.995 12.985 -13.265 1.00 87.38 78 VAL A C 1
ATOM 626 O O . VAL A 1 78 ? -3.597 13.274 -14.299 1.00 87.38 78 VAL A O 1
ATOM 629 N N . LYS A 1 79 ? -1.666 13.016 -13.169 1.00 88.38 79 LYS A N 1
ATOM 630 C CA . LYS A 1 79 ? -0.760 13.237 -14.299 1.00 88.38 79 LYS A CA 1
ATOM 631 C C . LYS A 1 79 ? 0.125 12.008 -14.468 1.00 88.38 79 LYS A C 1
ATOM 633 O O . LYS A 1 79 ? 0.770 11.570 -13.519 1.00 88.38 79 LYS A O 1
ATOM 638 N N . ILE A 1 80 ? 0.137 11.464 -15.682 1.00 91.50 80 ILE A N 1
ATOM 639 C CA . ILE A 1 80 ? 0.999 10.347 -16.069 1.00 91.50 80 ILE A CA 1
ATOM 640 C C . ILE A 1 80 ? 1.833 10.815 -17.249 1.00 91.50 80 ILE A C 1
ATOM 642 O O . ILE A 1 80 ? 1.283 11.124 -18.304 1.00 91.50 80 ILE A O 1
ATOM 646 N N . ALA A 1 81 ? 3.144 10.895 -17.060 1.00 90.75 81 ALA A N 1
ATOM 647 C CA . ALA A 1 81 ? 4.064 11.380 -18.081 1.00 90.75 81 ALA A CA 1
ATOM 648 C C . ALA A 1 81 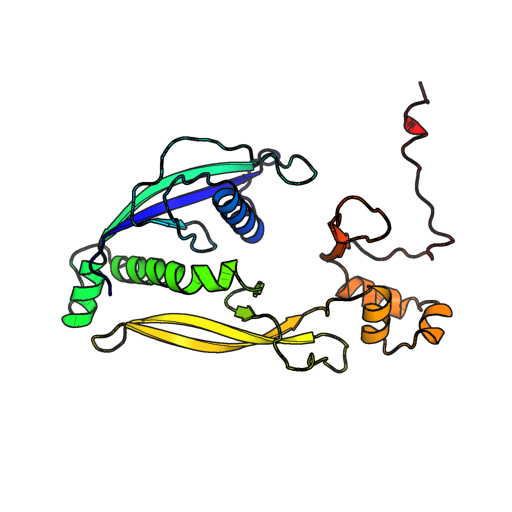? 5.099 10.304 -18.394 1.00 90.75 81 ALA A C 1
ATOM 650 O O . ALA A 1 81 ? 5.714 9.760 -17.480 1.00 90.75 81 ALA A O 1
ATOM 651 N N . TYR A 1 82 ? 5.293 9.996 -19.677 1.00 93.62 82 TYR A N 1
ATOM 652 C CA . TYR A 1 82 ? 6.394 9.133 -20.095 1.00 93.62 82 TYR A CA 1
ATOM 653 C C . TYR A 1 82 ? 7.725 9.749 -19.657 1.00 93.62 82 TYR A C 1
ATOM 655 O O . TYR A 1 82 ? 7.931 10.952 -19.810 1.00 93.62 82 TYR A O 1
ATOM 663 N N . HIS A 1 83 ? 8.606 8.923 -19.101 1.00 93.25 83 HIS A N 1
ATOM 664 C CA . HIS A 1 83 ? 9.915 9.352 -18.629 1.00 93.25 83 HIS A CA 1
ATOM 665 C C . HIS A 1 83 ? 11.038 8.771 -19.491 1.00 93.25 83 HIS A C 1
ATOM 667 O O . HIS A 1 83 ? 11.774 9.531 -20.115 1.00 93.25 83 HIS A O 1
ATOM 673 N N . LYS A 1 84 ? 11.172 7.438 -19.543 1.00 94.12 84 LYS A N 1
ATOM 674 C CA . LYS A 1 84 ? 12.212 6.753 -20.331 1.00 94.12 84 LYS A CA 1
ATOM 675 C C . LYS A 1 84 ? 11.893 5.278 -20.583 1.00 94.12 84 LYS A C 1
ATOM 677 O O . LYS A 1 84 ? 11.047 4.688 -19.912 1.00 94.12 84 LYS A O 1
ATOM 682 N N . GLU A 1 85 ? 12.617 4.679 -21.523 1.00 95.69 85 GLU A N 1
ATOM 683 C CA . GLU A 1 85 ? 12.661 3.233 -21.743 1.00 95.69 85 GLU A CA 1
ATOM 684 C C . GLU A 1 85 ? 13.838 2.623 -20.962 1.00 95.69 85 GLU A C 1
ATOM 686 O O . GLU A 1 85 ? 14.948 3.156 -20.943 1.00 95.69 85 GLU A O 1
ATOM 691 N N . ILE A 1 86 ? 13.592 1.485 -20.318 1.00 95.00 86 ILE A N 1
ATOM 692 C CA . ILE A 1 86 ? 14.560 0.695 -19.563 1.00 95.00 86 ILE A CA 1
ATOM 693 C C . ILE A 1 86 ? 14.755 -0.634 -20.293 1.00 95.00 86 ILE A C 1
ATOM 695 O O . ILE A 1 86 ? 13.837 -1.450 -20.383 1.00 95.00 86 ILE A O 1
ATOM 699 N N . ASN A 1 87 ? 15.963 -0.877 -20.787 1.00 94.50 87 ASN A N 1
ATOM 700 C CA . ASN A 1 87 ? 16.358 -2.118 -21.428 1.00 94.50 87 ASN A CA 1
ATOM 701 C C . ASN A 1 87 ? 17.003 -3.057 -20.398 1.00 94.50 87 ASN A C 1
ATOM 703 O O . ASN A 1 87 ? 18.163 -2.888 -20.020 1.00 94.50 87 ASN A O 1
ATOM 707 N N . LEU A 1 88 ? 16.268 -4.087 -19.969 1.00 94.81 88 LEU A N 1
ATOM 708 C CA . LEU A 1 88 ? 16.752 -5.033 -18.958 1.00 94.81 88 LEU A CA 1
ATOM 709 C C . LEU A 1 88 ? 17.866 -5.958 -19.464 1.00 94.81 88 LEU A C 1
ATOM 711 O O . LEU A 1 88 ? 18.507 -6.637 -18.657 1.00 94.81 88 LEU A O 1
ATOM 715 N N . GLN A 1 89 ? 18.134 -5.974 -20.772 1.00 93.19 89 GLN A N 1
ATOM 716 C CA . GLN A 1 89 ? 19.279 -6.686 -21.328 1.00 93.19 89 GLN A CA 1
ATOM 717 C C . GLN A 1 89 ? 20.601 -6.128 -20.775 1.00 93.19 89 GLN A C 1
ATOM 719 O O . GLN A 1 89 ? 21.485 -6.909 -20.441 1.00 93.19 89 GLN A O 1
ATOM 724 N N . VAL A 1 90 ? 20.679 -4.815 -20.524 1.00 93.25 90 VAL A N 1
ATOM 725 C CA . VAL A 1 90 ? 21.852 -4.169 -19.907 1.00 93.25 90 VAL A CA 1
ATOM 726 C C . VAL A 1 90 ? 22.135 -4.749 -18.519 1.00 93.25 90 VAL A C 1
ATOM 728 O O . VAL A 1 90 ? 23.256 -5.157 -18.230 1.00 93.25 90 VAL A O 1
ATOM 731 N N . LEU A 1 91 ? 21.104 -4.883 -17.675 1.00 93.88 91 LEU A N 1
ATOM 732 C CA . LEU A 1 91 ? 21.239 -5.524 -16.362 1.00 93.88 91 LEU A CA 1
ATOM 733 C C . LEU A 1 91 ? 21.658 -6.995 -16.493 1.00 93.88 91 LEU A C 1
ATOM 735 O O . LEU A 1 91 ? 22.437 -7.500 -15.688 1.00 93.88 91 LEU A O 1
ATOM 739 N N . ARG A 1 92 ? 21.137 -7.710 -17.496 1.00 92.94 92 ARG A N 1
ATOM 740 C CA . ARG A 1 92 ? 21.500 -9.111 -17.734 1.00 92.94 92 ARG A CA 1
ATOM 741 C C . ARG A 1 92 ? 22.974 -9.259 -18.103 1.00 92.94 92 ARG A C 1
ATOM 743 O O . ARG A 1 92 ? 23.621 -10.178 -17.601 1.00 92.94 92 ARG A O 1
ATOM 750 N N . ASP A 1 93 ? 23.478 -8.390 -18.967 1.00 92.69 93 ASP A N 1
ATOM 751 C CA . ASP A 1 93 ? 24.863 -8.426 -19.429 1.00 92.69 93 ASP A CA 1
ATOM 752 C C . ASP A 1 93 ? 25.828 -7.971 -18.335 1.00 92.69 93 ASP A C 1
ATOM 754 O O . ASP A 1 93 ? 26.858 -8.619 -18.141 1.00 92.69 93 ASP A O 1
ATOM 758 N N . TYR A 1 94 ? 25.438 -6.970 -17.540 1.00 92.94 94 TYR A N 1
ATOM 759 C CA . TYR A 1 94 ? 26.141 -6.571 -16.321 1.00 92.94 94 TYR A CA 1
ATOM 760 C C . TYR A 1 94 ? 26.319 -7.749 -15.361 1.00 92.94 94 TYR A C 1
ATOM 762 O O . TYR A 1 94 ? 27.440 -8.102 -15.006 1.00 92.94 94 TYR A O 1
ATOM 770 N N . ILE A 1 95 ? 25.223 -8.433 -15.015 1.00 93.19 95 ILE A N 1
ATOM 771 C CA . ILE A 1 95 ? 25.258 -9.579 -14.098 1.00 93.19 95 ILE A CA 1
ATOM 772 C C . ILE A 1 95 ? 26.168 -10.690 -14.640 1.00 93.19 95 ILE A C 1
ATOM 774 O O . ILE A 1 95 ? 26.958 -11.260 -13.895 1.00 93.19 95 ILE A O 1
ATOM 778 N N . LYS A 1 96 ? 26.092 -11.005 -15.938 1.00 92.19 96 LYS A N 1
ATOM 779 C CA . LYS A 1 96 ? 26.896 -12.084 -16.537 1.00 92.19 96 LYS A CA 1
ATOM 780 C C . LYS A 1 96 ? 28.385 -11.756 -16.628 1.00 92.19 96 LYS A C 1
ATOM 782 O O . LYS A 1 96 ? 29.212 -12.636 -16.381 1.00 92.19 96 LYS A O 1
ATOM 787 N N . SER A 1 97 ? 28.708 -10.545 -17.074 1.00 91.50 97 SER A N 1
ATOM 788 C CA . SER A 1 97 ? 30.073 -10.147 -17.429 1.00 91.50 97 SER A CA 1
ATOM 789 C C . SER A 1 97 ? 30.836 -9.510 -16.270 1.00 91.50 97 SER A C 1
ATOM 791 O O . SER A 1 97 ? 32.063 -9.536 -16.284 1.00 91.50 97 SER A O 1
ATOM 793 N N . GLY A 1 98 ? 30.128 -8.939 -15.289 1.00 87.69 98 GLY A N 1
ATOM 794 C CA . GLY A 1 98 ? 30.703 -8.106 -14.233 1.00 87.69 98 GLY A CA 1
ATOM 795 C C . GLY A 1 98 ? 31.240 -6.760 -14.730 1.00 87.69 98 GLY A C 1
ATOM 796 O O . GLY A 1 98 ? 31.876 -6.048 -13.960 1.00 87.69 98 GLY A O 1
ATOM 797 N N . LYS A 1 99 ? 31.031 -6.417 -16.008 1.00 87.12 99 LYS A N 1
ATOM 798 C CA . LYS A 1 99 ? 31.482 -5.152 -16.591 1.00 87.12 99 LYS A CA 1
ATOM 799 C C . LYS A 1 99 ? 30.381 -4.113 -16.475 1.00 87.12 99 LYS A C 1
ATOM 801 O O . LYS A 1 99 ? 29.266 -4.370 -16.929 1.00 87.12 99 LYS A O 1
ATOM 806 N N . GLU A 1 100 ? 30.714 -2.959 -15.903 1.00 85.88 100 GLU A N 1
ATOM 807 C CA . GLU A 1 100 ? 29.819 -1.801 -15.871 1.00 85.88 100 GLU A CA 1
ATOM 808 C C . GLU A 1 100 ? 29.380 -1.429 -17.298 1.00 85.88 100 GLU A C 1
ATOM 810 O O . GLU A 1 100 ? 30.207 -1.452 -18.219 1.00 85.88 100 GLU A O 1
ATOM 815 N N . PRO A 1 101 ? 28.084 -1.149 -17.518 1.00 86.44 101 PRO A N 1
ATOM 816 C CA . PRO A 1 101 ? 27.601 -0.752 -18.830 1.00 86.44 101 PRO A CA 1
ATOM 817 C C . PRO A 1 101 ? 28.071 0.662 -19.181 1.00 86.44 101 PRO A C 1
ATOM 819 O O . PRO A 1 101 ? 28.196 1.525 -18.316 1.00 86.44 101 PRO A O 1
ATOM 822 N N . GLU A 1 102 ? 28.250 0.930 -20.472 1.00 82.56 102 GLU A N 1
ATOM 823 C CA . GLU A 1 102 ? 28.389 2.303 -20.959 1.00 82.56 102 GLU A CA 1
ATOM 824 C C . GLU A 1 102 ? 27.047 3.038 -20.790 1.00 82.56 102 GLU A C 1
ATOM 826 O O . GLU A 1 102 ? 26.014 2.581 -21.290 1.00 82.56 102 GLU A O 1
ATOM 831 N N . GLY A 1 103 ? 27.035 4.162 -20.067 1.00 79.38 103 GLY A N 1
ATOM 832 C CA . GLY A 1 103 ? 25.823 4.952 -19.840 1.00 79.38 103 GLY A CA 1
ATOM 833 C C . GLY A 1 103 ? 25.773 5.616 -18.461 1.00 79.38 103 GLY A C 1
ATOM 834 O O . GLY A 1 103 ? 26.805 5.754 -17.814 1.00 79.38 103 GLY A O 1
ATOM 835 N N . PRO A 1 104 ? 24.580 6.057 -18.016 1.00 82.44 104 PRO A N 1
ATOM 836 C CA . PRO A 1 104 ? 24.406 6.662 -16.700 1.00 82.44 104 PRO A CA 1
ATOM 837 C C . PRO A 1 104 ? 24.744 5.688 -15.566 1.00 82.44 104 PRO A C 1
ATOM 839 O O . PRO A 1 104 ? 24.250 4.557 -15.556 1.00 82.44 104 PRO A O 1
ATOM 842 N N . ASP A 1 105 ? 25.484 6.170 -14.566 1.00 81.75 105 ASP A N 1
ATOM 843 C CA . ASP A 1 105 ? 25.922 5.389 -13.397 1.00 81.75 105 ASP A CA 1
ATOM 844 C C . ASP A 1 105 ? 24.754 4.736 -12.626 1.00 81.75 105 ASP A C 1
ATOM 846 O O . ASP A 1 105 ? 24.905 3.707 -11.968 1.00 81.75 105 ASP A O 1
ATOM 850 N N . ASP A 1 106 ? 23.547 5.304 -12.716 1.00 90.00 106 ASP A N 1
ATOM 851 C CA . ASP A 1 106 ? 22.353 4.832 -12.014 1.00 90.00 106 ASP A CA 1
ATOM 852 C C . ASP A 1 106 ? 21.502 3.830 -12.820 1.00 90.00 106 ASP A C 1
ATOM 854 O O . ASP A 1 106 ? 20.453 3.378 -12.340 1.00 90.00 106 ASP A O 1
ATOM 858 N N . TYR A 1 107 ? 21.908 3.455 -14.040 1.00 92.81 107 TYR A N 1
ATOM 859 C CA . TYR A 1 107 ? 21.061 2.661 -14.937 1.00 92.81 107 TYR A CA 1
ATOM 860 C C . TYR A 1 107 ? 20.807 1.243 -14.410 1.00 92.81 107 TYR A C 1
ATOM 862 O O . TYR A 1 107 ? 19.677 0.742 -14.454 1.00 92.81 107 TYR A O 1
ATOM 870 N N . ILE A 1 108 ? 21.837 0.608 -13.843 1.00 94.06 108 ILE A N 1
ATOM 871 C CA . ILE A 1 108 ? 21.717 -0.703 -13.191 1.00 94.06 108 ILE A CA 1
ATOM 872 C C . ILE A 1 108 ? 20.748 -0.622 -12.008 1.00 94.06 108 ILE A C 1
ATOM 874 O O . ILE A 1 108 ? 19.839 -1.450 -11.896 1.00 94.06 108 ILE A O 1
ATOM 878 N N . GLN A 1 109 ? 20.870 0.417 -11.178 1.00 93.56 109 GLN A N 1
ATOM 879 C CA . GLN A 1 109 ? 19.957 0.644 -10.055 1.00 93.56 109 GLN A CA 1
ATOM 880 C C . GLN A 1 109 ? 18.529 0.914 -10.532 1.00 93.56 109 GLN A C 1
ATOM 882 O O . GLN A 1 109 ? 17.585 0.361 -9.975 1.00 93.56 109 GLN A O 1
ATOM 887 N N . THR A 1 110 ? 18.349 1.675 -11.614 1.00 94.81 110 THR A N 1
ATOM 888 C CA . THR A 1 110 ? 17.043 1.897 -12.253 1.00 94.81 110 THR A CA 1
ATOM 889 C C . THR A 1 110 ? 16.394 0.570 -12.665 1.00 94.81 110 THR A C 1
ATOM 891 O O . THR A 1 110 ? 15.217 0.342 -12.372 1.00 94.81 110 THR A O 1
ATOM 894 N N . CYS A 1 111 ? 17.151 -0.336 -13.294 1.00 95.31 111 CYS A N 1
ATOM 895 C CA . CYS A 1 111 ? 16.656 -1.661 -13.675 1.00 95.31 111 CYS A CA 1
ATOM 896 C C . CYS A 1 111 ? 16.242 -2.487 -12.447 1.00 95.31 111 CYS A C 1
ATOM 898 O O . CYS A 1 111 ? 15.170 -3.097 -12.432 1.00 95.31 111 CYS A O 1
ATOM 900 N N . VAL A 1 112 ? 17.073 -2.488 -11.400 1.00 95.56 112 VAL A N 1
ATOM 901 C CA . VAL A 1 112 ? 16.796 -3.201 -10.145 1.00 95.56 112 VAL A CA 1
ATOM 902 C C . VAL A 1 112 ? 15.580 -2.614 -9.422 1.00 95.56 112 VAL A C 1
ATOM 904 O O . VAL A 1 112 ? 14.758 -3.377 -8.916 1.00 95.56 112 VAL A O 1
ATOM 907 N N . HIS A 1 113 ? 15.406 -1.291 -9.400 1.00 95.75 113 HIS A N 1
ATOM 908 C CA . HIS A 1 113 ? 14.226 -0.629 -8.836 1.00 95.75 113 HIS A CA 1
ATOM 909 C C . HIS A 1 113 ? 12.944 -1.002 -9.583 1.00 95.75 113 HIS A C 1
ATOM 911 O O . HIS A 1 113 ? 11.952 -1.358 -8.943 1.00 95.75 113 HIS A O 1
ATOM 917 N N . ALA A 1 114 ? 12.982 -1.011 -10.920 1.00 96.38 114 ALA A N 1
ATOM 918 C CA . ALA A 1 114 ? 11.848 -1.442 -11.728 1.00 96.38 114 ALA A CA 1
ATOM 919 C C . ALA A 1 114 ? 11.449 -2.884 -11.383 1.00 96.38 114 ALA A C 1
ATOM 921 O O . ALA A 1 114 ? 10.301 -3.143 -11.026 1.00 96.38 114 ALA A O 1
ATOM 922 N N . LEU A 1 115 ? 12.401 -3.823 -11.390 1.00 96.06 115 LEU A N 1
ATOM 923 C CA . LEU A 1 115 ? 12.123 -5.218 -11.037 1.00 96.06 115 LEU A CA 1
ATOM 924 C C . LEU A 1 115 ? 11.651 -5.379 -9.580 1.00 96.06 115 LEU A C 1
ATOM 926 O O . LEU A 1 115 ? 10.783 -6.210 -9.305 1.00 96.06 115 LEU A O 1
ATOM 930 N N . ASN A 1 116 ? 12.171 -4.566 -8.653 1.00 96.00 116 ASN A N 1
ATOM 931 C CA . ASN A 1 116 ? 11.715 -4.529 -7.263 1.00 96.00 116 ASN A CA 1
ATOM 932 C C . ASN A 1 116 ? 10.238 -4.138 -7.154 1.00 96.00 116 ASN A C 1
ATOM 934 O O . ASN A 1 116 ? 9.515 -4.727 -6.343 1.00 96.00 116 ASN A O 1
ATOM 938 N N . ALA A 1 117 ? 9.777 -3.188 -7.973 1.00 96.12 117 ALA A N 1
ATOM 939 C CA . ALA A 1 117 ? 8.366 -2.828 -8.049 1.00 96.12 117 ALA A CA 1
ATOM 940 C C . ALA A 1 117 ? 7.517 -4.022 -8.519 1.00 96.12 117 ALA A C 1
ATOM 942 O O . ALA A 1 117 ? 6.496 -4.316 -7.899 1.00 96.12 117 ALA A O 1
ATOM 943 N N . TYR A 1 118 ? 7.971 -4.775 -9.531 1.00 95.38 118 TYR A N 1
ATOM 944 C CA . TYR A 1 118 ? 7.255 -5.955 -10.043 1.00 95.38 118 TYR A CA 1
ATOM 945 C C . TYR A 1 118 ? 7.087 -7.055 -8.992 1.00 95.38 118 TYR A C 1
ATOM 947 O O . TYR A 1 118 ? 5.962 -7.508 -8.773 1.00 95.38 118 TYR A O 1
ATOM 955 N N . ILE A 1 119 ? 8.161 -7.464 -8.305 1.00 95.12 119 ILE A N 1
ATOM 956 C CA . ILE A 1 119 ? 8.054 -8.540 -7.304 1.00 95.12 119 ILE A CA 1
ATOM 957 C C . ILE A 1 119 ? 7.170 -8.132 -6.118 1.00 95.12 119 ILE A C 1
ATOM 959 O O . ILE A 1 119 ? 6.452 -8.958 -5.555 1.00 95.12 119 ILE A O 1
ATOM 963 N N . ASN A 1 120 ? 7.165 -6.842 -5.766 1.00 95.50 120 ASN A N 1
ATOM 964 C CA . ASN A 1 120 ? 6.374 -6.315 -4.662 1.00 95.50 120 ASN A CA 1
ATOM 965 C C . ASN A 1 120 ? 4.931 -5.976 -5.053 1.00 95.50 120 ASN A C 1
ATOM 967 O O . ASN A 1 120 ? 4.090 -5.822 -4.166 1.00 95.50 120 ASN A O 1
ATOM 971 N N . TYR A 1 121 ? 4.614 -5.895 -6.347 1.00 94.81 121 TYR A N 1
ATOM 972 C CA . TYR A 1 121 ? 3.321 -5.404 -6.811 1.00 94.81 121 TYR A CA 1
ATOM 973 C C . TYR A 1 121 ? 2.157 -6.245 -6.295 1.00 94.81 121 TYR A C 1
ATOM 975 O O . TYR A 1 121 ? 1.220 -5.742 -5.668 1.00 94.81 121 TYR A O 1
ATOM 983 N N . LYS A 1 122 ? 2.223 -7.558 -6.532 1.00 93.38 122 LYS A N 1
ATOM 984 C CA . LYS A 1 122 ? 1.125 -8.467 -6.195 1.00 93.38 122 LYS A CA 1
ATOM 985 C C . LYS A 1 122 ? 0.894 -8.529 -4.689 1.00 93.38 122 LYS A C 1
ATOM 987 O O . LYS A 1 122 ? -0.244 -8.441 -4.238 1.00 93.38 122 LYS A O 1
ATOM 992 N N . VAL A 1 123 ? 1.962 -8.644 -3.910 1.00 94.62 123 VAL A N 1
ATOM 993 C CA . VAL A 1 123 ? 1.873 -8.762 -2.450 1.00 94.62 123 VAL A CA 1
ATOM 994 C C . VAL A 1 123 ? 1.385 -7.468 -1.795 1.00 94.62 123 VAL A C 1
ATOM 996 O O . VAL A 1 123 ? 0.541 -7.528 -0.907 1.00 94.62 123 VAL A O 1
ATOM 999 N N . ARG A 1 124 ? 1.808 -6.292 -2.284 1.00 93.69 124 ARG A N 1
ATOM 1000 C CA . ARG A 1 124 ? 1.350 -4.988 -1.770 1.00 93.69 124 ARG A CA 1
ATOM 1001 C C . ARG A 1 124 ? -0.082 -4.631 -2.161 1.00 93.69 124 ARG A C 1
ATOM 1003 O O . ARG A 1 124 ? -0.712 -3.833 -1.477 1.00 93.69 124 ARG A O 1
ATOM 1010 N N . THR A 1 125 ? -0.586 -5.177 -3.266 1.00 92.25 125 THR A N 1
ATOM 1011 C CA . THR A 1 125 ? -1.995 -5.013 -3.666 1.00 92.25 125 THR A CA 1
ATOM 1012 C C . THR A 1 125 ? -2.917 -6.042 -3.015 1.00 92.25 125 THR A C 1
ATOM 1014 O O . THR A 1 125 ? -4.109 -5.777 -2.884 1.00 92.25 125 THR A O 1
ATOM 1017 N N . SER A 1 126 ? -2.384 -7.197 -2.604 1.00 91.81 126 SER A N 1
ATOM 1018 C CA . SER A 1 126 ? -3.178 -8.300 -2.043 1.00 91.81 126 SER A CA 1
ATOM 1019 C C . SER A 1 126 ? -3.210 -8.307 -0.514 1.00 91.81 126 SER A C 1
ATOM 1021 O O . SER A 1 126 ? -4.190 -8.770 0.065 1.00 91.81 126 SER A O 1
ATOM 1023 N N . PHE A 1 127 ? -2.162 -7.810 0.149 1.00 93.19 127 PHE A N 1
ATOM 1024 C CA . PHE A 1 127 ? -2.012 -7.873 1.603 1.00 93.19 127 PHE A CA 1
ATOM 1025 C C . PHE A 1 127 ? -1.824 -6.491 2.227 1.00 93.19 127 PHE A C 1
ATOM 1027 O O . PHE A 1 127 ? -1.545 -5.503 1.548 1.00 93.19 127 PHE A O 1
ATOM 1034 N N . LEU A 1 128 ? -1.960 -6.427 3.553 1.00 92.00 128 LEU A N 1
ATOM 1035 C CA . LEU A 1 128 ? -1.656 -5.219 4.306 1.00 92.00 128 LEU A CA 1
ATOM 1036 C C . LEU A 1 128 ? -0.162 -4.908 4.171 1.00 92.00 128 LEU A C 1
ATOM 1038 O O . LEU A 1 128 ? 0.676 -5.749 4.480 1.00 92.00 128 LEU A O 1
ATOM 1042 N N . SER A 1 129 ? 0.177 -3.695 3.738 1.00 92.69 129 SER A N 1
ATOM 1043 C CA . SER A 1 129 ? 1.568 -3.255 3.611 1.00 92.69 129 SER A CA 1
ATOM 1044 C C . SER A 1 129 ? 1.812 -1.969 4.394 1.00 92.69 129 SER A C 1
ATOM 1046 O O . SER A 1 129 ? 1.110 -0.978 4.170 1.00 92.69 129 SER A O 1
ATOM 1048 N N . VAL A 1 130 ? 2.829 -1.959 5.257 1.00 90.69 130 VAL A N 1
ATOM 1049 C CA . VAL A 1 130 ? 3.247 -0.786 6.041 1.00 90.69 130 VAL A CA 1
ATOM 1050 C C . VAL A 1 130 ? 4.757 -0.622 5.915 1.00 90.69 130 VAL A C 1
ATOM 1052 O O . VAL A 1 130 ? 5.519 -1.547 6.187 1.00 90.69 130 VAL A O 1
ATOM 1055 N N . GLY A 1 131 ? 5.209 0.554 5.471 1.00 89.94 131 GLY A N 1
ATOM 1056 C CA . GLY A 1 131 ? 6.623 0.767 5.160 1.00 89.94 131 GLY A CA 1
ATOM 1057 C C . GLY A 1 131 ? 7.103 -0.230 4.102 1.00 89.94 131 GLY A C 1
ATOM 1058 O O . GLY A 1 131 ? 6.562 -0.254 2.994 1.00 89.94 131 GLY A O 1
ATOM 1059 N N . ARG A 1 132 ? 8.102 -1.057 4.444 1.00 90.88 132 ARG A N 1
ATOM 1060 C CA . ARG A 1 132 ? 8.579 -2.186 3.619 1.00 90.88 132 ARG A CA 1
ATOM 1061 C C . ARG A 1 132 ? 7.894 -3.520 3.939 1.00 90.88 132 ARG A C 1
ATOM 1063 O O . ARG A 1 132 ? 7.959 -4.418 3.106 1.00 90.88 132 ARG A O 1
ATOM 1070 N N . GLY A 1 133 ? 7.247 -3.625 5.099 1.00 95.50 133 GLY A N 1
ATOM 1071 C CA . GLY A 1 133 ? 6.631 -4.853 5.586 1.00 95.50 133 GLY A CA 1
ATOM 1072 C C . GLY A 1 133 ? 5.330 -5.178 4.865 1.00 95.50 133 GLY A C 1
ATOM 1073 O O . GLY A 1 133 ? 4.514 -4.297 4.576 1.00 95.50 133 GLY A O 1
ATOM 1074 N N . ILE A 1 134 ? 5.148 -6.464 4.598 1.00 96.38 134 ILE A N 1
ATOM 1075 C CA . ILE A 1 134 ? 3.954 -7.078 4.029 1.00 96.38 134 ILE A CA 1
ATOM 1076 C C . ILE A 1 134 ? 3.426 -8.063 5.067 1.00 96.38 134 ILE A C 1
ATOM 1078 O O . ILE A 1 134 ? 4.162 -8.924 5.541 1.00 96.38 134 ILE A O 1
ATOM 1082 N N . TYR A 1 135 ? 2.146 -7.943 5.399 1.00 95.69 135 TYR A N 1
ATOM 1083 C CA . TYR A 1 135 ? 1.485 -8.690 6.463 1.00 95.69 135 TYR A CA 1
ATOM 1084 C C . TYR A 1 135 ? 0.291 -9.450 5.872 1.00 95.69 135 TYR A C 1
ATOM 1086 O O . TYR A 1 135 ? -0.800 -8.878 5.732 1.00 95.69 135 TYR A O 1
ATOM 1094 N N . PRO A 1 136 ? 0.494 -10.715 5.459 1.00 93.00 136 PRO A N 1
ATOM 1095 C CA . PRO A 1 136 ? -0.581 -11.586 5.001 1.00 93.00 136 PRO A CA 1
ATOM 1096 C C . PRO A 1 136 ? -1.672 -11.772 6.069 1.00 93.00 136 PRO A C 1
ATOM 1098 O O . PRO A 1 136 ? -1.410 -11.601 7.263 1.00 93.00 136 PRO A O 1
ATOM 1101 N N . PRO A 1 137 ? -2.911 -12.113 5.670 1.00 88.25 137 PRO A N 1
ATOM 1102 C CA . PRO A 1 137 ? -3.952 -12.459 6.628 1.00 88.25 137 PRO A CA 1
ATOM 1103 C C . PRO A 1 137 ? -3.559 -13.713 7.417 1.00 88.25 137 PRO A C 1
ATOM 1105 O O . PRO A 1 137 ? -2.923 -14.618 6.882 1.00 88.25 137 PRO A O 1
ATOM 1108 N N . ILE A 1 138 ? -3.980 -13.774 8.678 1.00 83.19 138 ILE A N 1
ATOM 1109 C CA . ILE A 1 138 ? -3.777 -14.944 9.535 1.00 83.19 138 ILE A CA 1
ATOM 1110 C C . ILE A 1 138 ? -4.634 -16.092 8.983 1.00 83.19 138 ILE A C 1
ATOM 1112 O O . ILE A 1 138 ? -5.853 -15.951 8.878 1.00 83.19 138 ILE A O 1
ATOM 1116 N N . GLN A 1 139 ? -4.001 -17.203 8.601 1.00 73.38 139 GLN A N 1
ATOM 1117 C CA . GLN A 1 139 ? -4.668 -18.407 8.096 1.00 73.38 139 GLN A CA 1
ATOM 1118 C C . GLN A 1 139 ? -4.494 -19.540 9.107 1.00 73.38 139 GLN A C 1
ATOM 1120 O O . GLN A 1 139 ? -3.367 -19.922 9.396 1.00 73.38 139 GLN A O 1
ATOM 1125 N N . GLY A 1 140 ? -5.591 -20.068 9.655 1.00 67.69 140 GLY A N 1
ATOM 1126 C CA . GLY A 1 140 ? -5.583 -21.253 10.531 1.00 67.69 140 GLY A CA 1
ATOM 1127 C C . GLY A 1 140 ? -4.954 -21.077 11.924 1.00 67.69 140 GLY A C 1
ATOM 1128 O O . GLY A 1 140 ? -5.290 -21.831 12.831 1.00 67.69 140 GLY A O 1
ATOM 1129 N N . GLU A 1 141 ? -4.096 -20.078 12.129 1.00 72.19 141 GLU A N 1
ATOM 1130 C CA . GLU A 1 141 ? -3.484 -19.760 13.422 1.00 72.19 141 GLU A CA 1
ATOM 1131 C C . GLU A 1 141 ? -4.374 -18.837 14.273 1.00 72.19 141 GLU A C 1
ATOM 1133 O O . GLU A 1 141 ? -5.123 -17.996 13.766 1.00 72.19 141 GLU A O 1
ATOM 1138 N N . ARG A 1 142 ? -4.284 -18.972 15.603 1.00 79.00 142 ARG A N 1
ATOM 1139 C CA . ARG A 1 142 ? -4.903 -18.008 16.524 1.00 79.00 142 ARG A CA 1
ATOM 1140 C C . ARG A 1 142 ? -4.161 -16.675 16.439 1.00 79.00 142 ARG A C 1
ATOM 1142 O O . ARG A 1 142 ? -2.942 -16.640 16.299 1.00 79.00 142 ARG A O 1
ATOM 1149 N N . ARG A 1 143 ? -4.904 -15.572 16.567 1.00 86.06 143 ARG A N 1
ATOM 1150 C CA . ARG A 1 143 ? -4.315 -14.232 16.690 1.00 86.06 143 ARG A CA 1
ATOM 1151 C C . ARG A 1 143 ? -3.400 -14.193 17.909 1.00 86.06 143 ARG A C 1
ATOM 1153 O O . ARG A 1 143 ? -3.799 -14.634 18.984 1.00 86.06 143 ARG A O 1
ATOM 1160 N N . ILE A 1 144 ? -2.205 -13.640 17.739 1.00 90.44 144 ILE A N 1
ATOM 1161 C CA . ILE A 1 144 ? -1.272 -13.414 18.839 1.00 90.44 144 ILE A CA 1
ATOM 1162 C C . ILE A 1 144 ? -1.554 -12.012 19.372 1.00 90.44 144 ILE A C 1
ATOM 1164 O O . ILE A 1 144 ? -1.233 -11.026 18.710 1.00 90.44 144 ILE A O 1
ATOM 1168 N N . LEU A 1 145 ? -2.196 -11.928 20.536 1.00 91.06 145 LEU A N 1
ATOM 1169 C CA . LEU A 1 145 ? -2.393 -10.668 21.248 1.00 91.06 145 LEU A CA 1
ATOM 1170 C C . LEU A 1 145 ? -1.257 -10.472 22.252 1.00 91.06 145 LEU A C 1
ATOM 1172 O O . LEU A 1 145 ? -0.871 -11.409 22.953 1.00 91.06 145 LEU A O 1
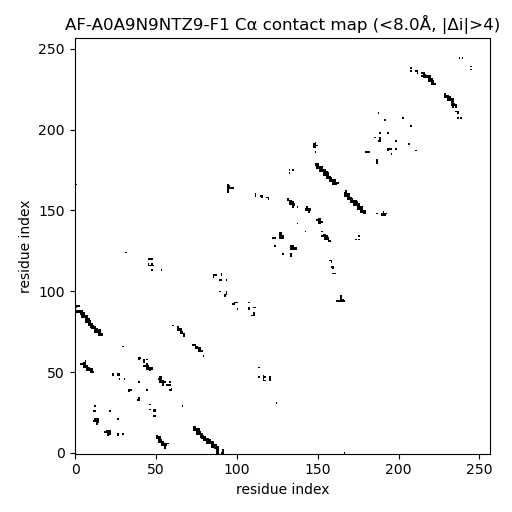ATOM 1176 N N . LEU A 1 146 ? -0.714 -9.260 22.296 1.00 92.12 146 LEU A N 1
ATOM 1177 C CA . LEU A 1 146 ? 0.201 -8.830 23.347 1.00 92.12 146 LEU A CA 1
ATOM 1178 C C . LEU A 1 146 ? -0.583 -8.591 24.644 1.00 92.12 146 LEU A C 1
ATOM 1180 O O . LEU A 1 146 ? -1.802 -8.430 24.618 1.00 92.12 146 LEU A O 1
ATOM 1184 N N . GLN A 1 147 ? 0.116 -8.533 25.780 1.00 88.19 147 GLN A N 1
ATOM 1185 C CA . GLN A 1 147 ? -0.516 -8.238 27.075 1.00 88.19 147 GLN A CA 1
ATOM 1186 C C . GLN A 1 147 ? -1.221 -6.875 27.089 1.00 88.19 147 GLN A C 1
ATOM 1188 O O . GLN A 1 147 ? -2.222 -6.712 27.772 1.00 88.19 147 GLN A O 1
ATOM 1193 N N . SER A 1 148 ? -0.727 -5.926 26.297 1.00 86.25 148 SER A N 1
ATOM 1194 C CA . SER A 1 148 ? -1.310 -4.600 26.092 1.00 86.25 148 SER A CA 1
ATOM 1195 C C . SER A 1 148 ? -2.492 -4.580 25.109 1.00 86.25 148 SER A C 1
ATOM 1197 O O . SER A 1 148 ? -3.055 -3.524 24.856 1.00 86.25 148 SER A O 1
ATOM 1199 N N . GLY A 1 149 ? -2.898 -5.728 24.557 1.00 88.94 149 GLY A N 1
ATOM 1200 C CA . GLY A 1 149 ? -4.100 -5.869 2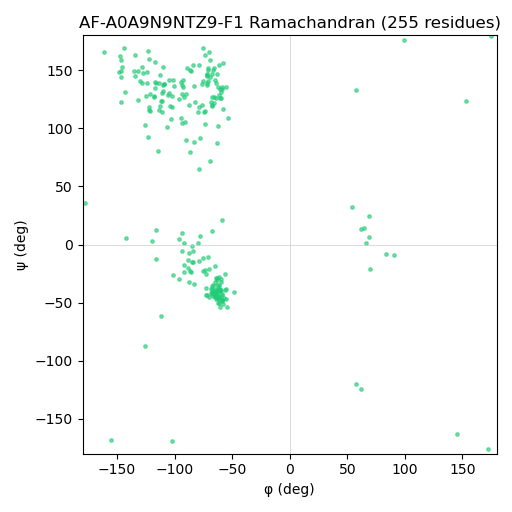3.732 1.00 88.94 149 GLY A CA 1
ATOM 1201 C C . GLY A 1 149 ? -3.912 -5.666 22.226 1.00 88.94 149 GLY A C 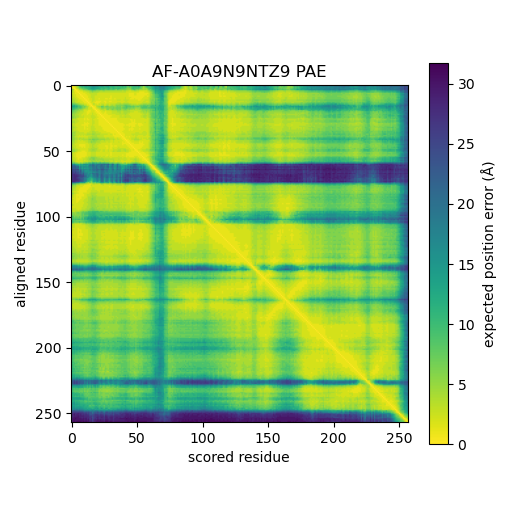1
ATOM 1202 O O . GLY A 1 149 ? -4.816 -5.992 21.452 1.00 88.94 149 GLY A O 1
ATOM 1203 N N . GLU A 1 150 ? -2.749 -5.200 21.763 1.00 92.38 150 GLU A N 1
ATOM 1204 C CA . GLU A 1 150 ? -2.450 -5.138 20.333 1.00 92.38 150 GLU A CA 1
ATOM 1205 C C . GLU A 1 150 ? -2.225 -6.528 19.723 1.00 92.38 150 GLU A C 1
ATOM 1207 O O . GLU A 1 150 ? -1.739 -7.465 20.354 1.00 92.38 150 GLU A O 1
ATOM 1212 N N . GLU A 1 151 ? -2.515 -6.646 18.432 1.00 92.75 151 GLU A N 1
ATOM 1213 C CA . GLU A 1 151 ? -2.255 -7.836 17.636 1.00 92.75 151 GLU A CA 1
ATOM 1214 C C . GLU A 1 151 ? -0.835 -7.806 17.055 1.00 92.75 151 GLU A C 1
ATOM 1216 O O . GLU A 1 151 ? -0.492 -6.943 16.240 1.00 92.75 151 GLU A O 1
ATOM 1221 N N . LEU A 1 152 ? -0.024 -8.803 17.411 1.00 93.50 152 LEU A N 1
ATOM 1222 C CA . LEU A 1 152 ? 1.245 -9.077 16.750 1.00 93.50 152 LEU A CA 1
ATOM 1223 C C . LEU A 1 152 ? 0.981 -9.822 15.437 1.00 93.50 152 LEU A C 1
ATOM 1225 O O . LEU A 1 152 ? 0.486 -10.950 15.428 1.00 93.50 152 LEU A O 1
ATOM 1229 N N . ARG A 1 153 ? 1.368 -9.217 14.312 1.00 93.56 153 ARG A N 1
ATOM 1230 C CA . ARG A 1 153 ? 1.312 -9.858 12.994 1.00 93.56 153 ARG A CA 1
ATOM 1231 C C . ARG A 1 153 ? 2.706 -10.130 12.469 1.00 93.56 153 ARG A C 1
ATOM 1233 O O . ARG A 1 153 ? 3.504 -9.208 12.282 1.00 93.56 153 ARG A O 1
ATOM 1240 N N . LYS A 1 154 ? 2.962 -11.399 12.161 1.00 93.50 154 LYS A N 1
ATOM 1241 C CA . LYS A 1 154 ? 4.125 -11.808 11.376 1.00 93.50 154 LYS A CA 1
ATOM 1242 C C . LYS A 1 154 ? 3.931 -11.381 9.923 1.00 93.50 154 LYS A C 1
ATOM 1244 O O . LYS A 1 154 ? 2.822 -11.381 9.390 1.00 93.50 154 LYS A O 1
ATOM 1249 N N . GLY A 1 155 ? 5.024 -11.003 9.292 1.00 95.25 155 GLY A N 1
ATOM 1250 C CA . GLY A 1 155 ? 5.075 -10.559 7.914 1.00 95.25 155 GLY A CA 1
ATOM 1251 C C . GLY A 1 155 ? 6.464 -10.770 7.334 1.00 95.25 155 GLY A C 1
ATOM 1252 O O . GLY A 1 155 ? 7.319 -11.429 7.930 1.00 95.25 155 GLY A O 1
ATOM 1253 N N . PHE A 1 156 ? 6.696 -10.189 6.168 1.00 96.94 156 PHE A N 1
ATOM 1254 C CA . PHE A 1 156 ? 7.994 -10.223 5.510 1.00 96.94 156 PHE A CA 1
ATOM 1255 C C . PHE A 1 156 ? 8.255 -8.939 4.722 1.00 96.94 156 PHE A C 1
ATOM 1257 O O . PHE A 1 156 ? 7.335 -8.216 4.339 1.00 96.94 156 PHE A O 1
ATOM 1264 N N . CYS A 1 157 ? 9.525 -8.665 4.464 1.00 96.00 157 CYS A N 1
ATOM 1265 C CA . CYS A 1 157 ? 9.985 -7.709 3.466 1.00 96.00 157 CYS A CA 1
ATOM 1266 C C . CYS A 1 157 ? 10.691 -8.495 2.360 1.00 96.00 157 CYS A C 1
ATOM 1268 O O . CYS A 1 157 ? 11.356 -9.485 2.648 1.00 96.00 157 CYS A O 1
ATOM 1270 N N . GLN A 1 158 ? 10.585 -8.054 1.106 1.00 95.56 158 GLN A N 1
ATOM 1271 C CA . GLN A 1 158 ? 11.347 -8.665 0.017 1.00 95.56 158 GLN A CA 1
ATOM 1272 C C . GLN A 1 158 ? 11.989 -7.621 -0.894 1.00 95.56 158 GLN A C 1
ATOM 1274 O O . GLN A 1 158 ? 11.425 -6.551 -1.148 1.00 95.56 158 GLN A O 1
ATOM 1279 N N . SER A 1 159 ? 13.178 -7.944 -1.393 1.00 95.56 159 SER A N 1
ATOM 1280 C CA . SER A 1 159 ? 13.940 -7.097 -2.309 1.00 95.56 159 SER A CA 1
ATOM 1281 C C . SER A 1 159 ? 14.773 -7.936 -3.267 1.00 95.56 159 SER A C 1
ATOM 1283 O O . SER A 1 159 ? 15.255 -9.002 -2.904 1.00 95.56 159 SER A O 1
ATOM 1285 N N . LEU A 1 160 ? 14.978 -7.441 -4.479 1.00 95.44 160 LEU A N 1
ATOM 1286 C CA . LEU A 1 160 ? 15.943 -7.988 -5.418 1.00 95.44 160 LEU A CA 1
ATOM 1287 C C . LEU A 1 160 ? 17.333 -7.443 -5.122 1.00 95.44 160 LEU A C 1
ATOM 1289 O O . LEU A 1 160 ? 17.507 -6.239 -4.909 1.00 95.44 160 LEU A O 1
ATOM 1293 N N . ARG A 1 161 ? 18.317 -8.338 -5.155 1.00 94.88 161 ARG A N 1
ATOM 1294 C CA . ARG A 1 161 ? 19.739 -8.056 -4.971 1.00 94.88 161 ARG A CA 1
ATOM 1295 C C . ARG A 1 161 ? 20.525 -8.654 -6.128 1.00 94.88 161 ARG A C 1
ATOM 1297 O O . ARG A 1 161 ? 20.234 -9.763 -6.569 1.00 94.88 161 ARG A O 1
ATOM 1304 N N . ILE A 1 162 ? 21.515 -7.916 -6.613 1.00 93.69 162 ILE A N 1
ATOM 1305 C CA . ILE A 1 162 ? 22.483 -8.454 -7.568 1.00 93.69 162 ILE A CA 1
ATOM 1306 C C . ILE A 1 162 ? 23.451 -9.336 -6.778 1.00 93.69 162 ILE A C 1
ATOM 1308 O O . ILE A 1 162 ? 24.078 -8.862 -5.832 1.00 93.69 162 ILE A O 1
ATOM 1312 N N . GLY A 1 163 ? 23.506 -10.619 -7.129 1.00 89.56 163 GLY A N 1
ATOM 1313 C CA . GLY A 1 163 ? 24.461 -11.587 -6.600 1.00 89.56 163 GLY A CA 1
ATOM 1314 C C . GLY A 1 163 ? 25.585 -11.858 -7.599 1.00 89.56 163 GLY A C 1
ATOM 1315 O O . GLY A 1 163 ? 25.710 -11.189 -8.628 1.00 89.56 163 GLY A O 1
ATOM 1316 N N . TRP A 1 164 ? 26.396 -12.879 -7.325 1.00 86.12 164 TRP A N 1
ATOM 1317 C CA . TRP A 1 164 ? 27.464 -13.280 -8.237 1.00 86.12 164 TRP A CA 1
ATOM 1318 C C . TRP A 1 164 ? 26.886 -13.984 -9.468 1.00 86.12 164 TRP A C 1
ATOM 1320 O O . TRP A 1 164 ? 26.496 -15.145 -9.404 1.00 86.12 164 TRP A O 1
ATOM 1330 N N . LYS A 1 165 ? 26.834 -13.282 -10.606 1.00 88.44 165 LYS A N 1
ATOM 1331 C CA . LYS A 1 165 ? 26.278 -13.785 -11.878 1.00 88.44 165 LYS A CA 1
ATOM 1332 C C . LYS A 1 165 ? 24.795 -14.162 -11.859 1.00 88.44 165 LYS A C 1
ATOM 1334 O O . LYS A 1 165 ? 24.287 -14.722 -12.831 1.00 88.44 165 LYS A O 1
ATOM 1339 N N . GLU A 1 166 ? 24.070 -13.771 -10.819 1.00 91.75 166 GLU A N 1
ATOM 1340 C CA . GLU A 1 166 ? 22.641 -14.024 -10.690 1.00 91.75 166 GLU A CA 1
ATOM 1341 C C . GLU A 1 166 ? 21.897 -12.872 -10.008 1.00 91.75 166 GLU A C 1
ATOM 1343 O O . GLU A 1 166 ? 22.491 -11.936 -9.472 1.00 91.75 166 GLU A O 1
ATOM 1348 N N . LEU A 1 167 ? 20.566 -12.930 -10.062 1.00 93.75 167 LEU A N 1
ATOM 1349 C CA . LEU A 1 167 ? 19.690 -12.001 -9.358 1.00 93.75 167 LEU A CA 1
ATOM 1350 C C . LEU A 1 167 ? 18.961 -12.774 -8.262 1.00 93.75 167 LEU A C 1
ATOM 1352 O O . LEU A 1 167 ? 18.264 -13.744 -8.553 1.00 93.75 167 LEU A O 1
ATOM 1356 N N . LEU A 1 168 ? 19.106 -12.317 -7.026 1.00 95.56 168 LEU A N 1
ATOM 1357 C CA . LEU A 1 168 ? 18.579 -12.970 -5.837 1.00 95.56 168 LEU A CA 1
ATOM 1358 C C . LEU A 1 168 ? 17.355 -12.219 -5.325 1.00 95.56 168 LEU A C 1
ATOM 1360 O O . LEU A 1 168 ? 17.329 -10.987 -5.322 1.00 95.56 168 LEU A O 1
ATOM 1364 N N . VAL A 1 169 ? 16.353 -12.955 -4.850 1.00 95.94 169 VAL A N 1
ATOM 1365 C CA . VAL A 1 169 ? 15.262 -12.387 -4.051 1.00 95.94 169 VAL A CA 1
ATOM 1366 C C . VAL A 1 169 ? 15.640 -12.567 -2.586 1.00 95.94 169 VAL A C 1
ATOM 1368 O O . VAL A 1 169 ? 15.626 -13.682 -2.076 1.00 95.94 169 VAL A O 1
ATOM 1371 N N . ASN A 1 170 ? 15.980 -11.473 -1.909 1.00 96.12 170 ASN A N 1
ATOM 1372 C CA . ASN A 1 170 ? 16.152 -11.465 -0.463 1.00 96.12 170 ASN A CA 1
ATOM 1373 C C . ASN A 1 170 ? 14.786 -11.331 0.216 1.00 96.12 170 ASN A C 1
ATOM 1375 O O . ASN A 1 170 ? 14.087 -10.347 -0.049 1.00 96.12 170 ASN A O 1
ATOM 1379 N N . VAL A 1 171 ? 14.429 -12.279 1.085 1.00 97.00 171 VAL A N 1
ATOM 1380 C CA . VAL A 1 171 ? 13.184 -12.277 1.868 1.00 97.00 171 VAL A CA 1
ATOM 1381 C C . VAL A 1 171 ? 13.530 -12.309 3.352 1.00 97.00 171 VAL A C 1
ATOM 1383 O O . VAL A 1 171 ? 14.048 -13.306 3.844 1.00 97.00 171 VAL A O 1
ATOM 1386 N N . ASP A 1 172 ? 13.186 -11.238 4.063 1.00 96.06 172 ASP A N 1
ATOM 1387 C CA . ASP A 1 172 ? 13.421 -11.109 5.500 1.00 96.06 172 ASP A CA 1
ATOM 1388 C C . ASP A 1 172 ? 12.088 -11.173 6.246 1.00 96.06 172 ASP A C 1
ATOM 1390 O O . ASP A 1 172 ? 11.136 -10.466 5.899 1.00 96.06 172 ASP A O 1
ATOM 1394 N N . THR A 1 173 ? 12.002 -11.978 7.304 1.00 96.06 173 THR A N 1
ATOM 1395 C CA . THR A 1 173 ? 10.824 -11.986 8.181 1.00 96.06 173 THR A CA 1
ATOM 1396 C C . THR A 1 173 ? 10.779 -10.719 9.027 1.00 96.06 173 THR A C 1
ATOM 1398 O O . THR A 1 173 ? 11.794 -10.288 9.572 1.00 96.06 173 THR A O 1
ATOM 1401 N N . CYS A 1 174 ? 9.593 -10.146 9.202 1.00 95.12 174 CYS A N 1
ATOM 1402 C CA . CYS A 1 174 ? 9.374 -9.016 10.098 1.00 95.12 174 CYS A CA 1
ATOM 1403 C C . CYS A 1 174 ? 8.119 -9.229 10.944 1.00 95.12 174 CYS A C 1
ATOM 1405 O O . CYS A 1 174 ? 7.254 -10.030 10.601 1.00 95.12 174 CYS A O 1
ATOM 1407 N N . SER A 1 175 ? 7.985 -8.471 12.028 1.00 94.75 175 SER A N 1
ATOM 1408 C CA . SER A 1 175 ? 6.750 -8.418 12.814 1.00 94.75 175 SER A CA 1
ATOM 1409 C C . SER A 1 175 ? 6.259 -6.980 12.919 1.00 94.75 175 SER A C 1
ATOM 1411 O O . SER A 1 175 ? 7.049 -6.040 12.871 1.00 94.75 175 SER A O 1
ATOM 1413 N N . GLY A 1 176 ? 4.946 -6.803 13.001 1.00 94.06 176 GLY A N 1
ATOM 1414 C CA . GLY A 1 176 ? 4.302 -5.509 13.185 1.00 94.06 176 GLY A CA 1
ATOM 1415 C C . GLY A 1 176 ? 3.210 -5.614 14.237 1.00 94.06 176 GLY A C 1
ATOM 1416 O O . GLY A 1 176 ? 2.598 -6.670 14.393 1.00 94.06 176 GLY A O 1
ATOM 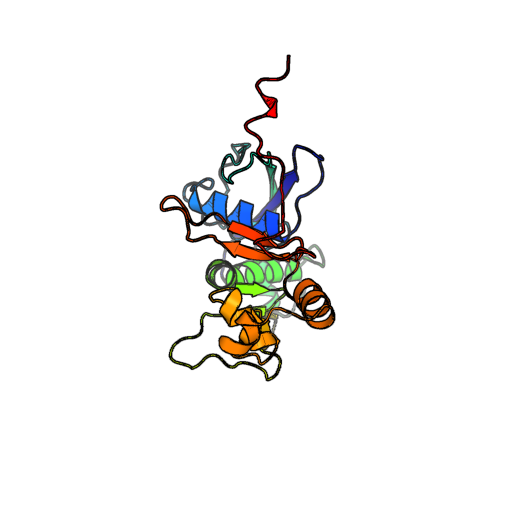1417 N N . ILE A 1 177 ? 2.987 -4.518 14.952 1.00 93.31 177 ILE A N 1
ATOM 1418 C CA . ILE A 1 177 ? 1.966 -4.408 15.991 1.00 93.31 177 ILE A CA 1
ATOM 1419 C C . ILE A 1 177 ? 0.784 -3.637 15.400 1.00 93.31 177 ILE A C 1
ATOM 1421 O O . ILE A 1 177 ? 0.966 -2.567 14.815 1.00 93.31 177 ILE A O 1
ATOM 1425 N N . PHE A 1 178 ? -0.416 -4.202 15.506 1.00 91.69 178 PHE A N 1
ATOM 1426 C CA . PHE A 1 178 ? -1.630 -3.678 14.887 1.00 91.69 178 PHE A CA 1
ATOM 1427 C C . PHE A 1 178 ? -2.779 -3.627 15.886 1.00 91.69 178 PHE A C 1
ATOM 1429 O O . PHE A 1 178 ? -2.901 -4.484 16.752 1.00 91.69 178 PHE A O 1
ATOM 1436 N N . CYS A 1 179 ? -3.683 -2.663 15.719 1.00 90.94 179 CYS A N 1
ATOM 1437 C CA . CYS A 1 179 ? -4.951 -2.705 16.436 1.00 90.94 179 CYS A CA 1
ATOM 1438 C C . CYS A 1 179 ? -5.772 -3.916 15.949 1.00 90.94 179 CYS A C 1
ATOM 1440 O O . CYS A 1 179 ? -5.950 -4.068 14.728 1.00 90.94 179 CYS A O 1
ATOM 1442 N N . PRO A 1 180 ? -6.250 -4.791 16.854 1.00 90.44 180 PRO A N 1
ATOM 1443 C CA . PRO A 1 180 ? -7.038 -5.946 16.461 1.00 90.44 180 PRO A CA 1
ATOM 1444 C C . PRO A 1 180 ? -8.364 -5.495 15.823 1.00 90.44 180 PRO A C 1
ATOM 1446 O O . PRO A 1 180 ? -9.017 -4.569 16.305 1.00 90.44 180 PRO A O 1
ATOM 1449 N N . PRO A 1 181 ? -8.815 -6.145 14.739 1.00 89.12 181 PRO A N 1
ATOM 1450 C CA . PRO A 1 181 ? -10.136 -5.890 14.188 1.00 89.12 181 PRO A CA 1
ATOM 1451 C C . PRO A 1 181 ? -11.209 -6.463 15.120 1.00 89.12 181 PRO A C 1
ATOM 1453 O O . PRO A 1 181 ? -11.102 -7.602 15.574 1.00 89.12 181 PRO A O 1
ATOM 1456 N N . GLY A 1 182 ? -12.285 -5.715 15.348 1.00 91.00 182 GLY A N 1
ATOM 1457 C CA . GLY A 1 182 ? -13.381 -6.174 16.194 1.00 91.00 182 GLY A CA 1
ATOM 1458 C C . GLY A 1 182 ? -14.420 -5.095 16.462 1.00 91.00 182 GLY A C 1
ATOM 1459 O O . GLY A 1 182 ? -14.343 -3.991 15.922 1.00 91.00 182 GLY A O 1
ATOM 1460 N N . ASN A 1 183 ? -15.406 -5.432 17.297 1.00 92.38 183 ASN A N 1
ATOM 1461 C CA . ASN A 1 183 ? -16.272 -4.427 17.904 1.00 92.38 183 ASN A CA 1
ATOM 1462 C C . ASN A 1 183 ? -15.397 -3.494 18.754 1.00 92.38 183 ASN A C 1
ATOM 1464 O O . ASN A 1 183 ? -14.618 -3.977 19.574 1.00 92.38 183 ASN A O 1
ATOM 1468 N N . VAL A 1 184 ? -15.529 -2.181 18.550 1.00 93.06 184 VAL A N 1
ATOM 1469 C CA . VAL A 1 184 ? -14.715 -1.164 19.233 1.00 93.06 184 VAL A CA 1
ATOM 1470 C C . VAL A 1 184 ? -14.795 -1.306 20.756 1.00 93.06 184 VAL A C 1
ATOM 1472 O O . VAL A 1 184 ? -13.769 -1.199 21.412 1.00 93.06 184 VAL A O 1
ATOM 1475 N N . VAL A 1 185 ? -15.966 -1.635 21.309 1.00 92.62 185 VAL A N 1
ATOM 1476 C CA . VAL A 1 185 ? -16.163 -1.845 22.754 1.00 92.62 185 VAL A CA 1
ATOM 1477 C C . VAL A 1 185 ? -15.333 -3.030 23.259 1.00 92.62 185 VAL A C 1
ATOM 1479 O O . VAL A 1 185 ? -14.622 -2.908 24.251 1.00 92.62 185 VAL A O 1
ATOM 1482 N N . ASN A 1 186 ? -15.336 -4.152 22.537 1.00 92.31 186 ASN A N 1
ATOM 1483 C CA . ASN A 1 186 ? -14.564 -5.342 22.921 1.00 92.31 186 ASN A CA 1
ATOM 1484 C C . ASN A 1 186 ? -13.053 -5.098 22.806 1.00 92.31 186 ASN A C 1
ATOM 1486 O O . ASN A 1 186 ? -12.269 -5.574 23.626 1.00 92.31 186 ASN A O 1
ATOM 1490 N N . VAL A 1 187 ? -12.642 -4.357 21.774 1.00 93.00 187 VAL A N 1
ATOM 1491 C CA . VAL A 1 187 ? -11.245 -3.961 21.579 1.00 93.00 187 VAL A CA 1
ATOM 1492 C C . VAL A 1 187 ? -10.790 -3.041 22.716 1.00 93.00 187 VAL A C 1
ATOM 1494 O O . VAL A 1 187 ? -9.718 -3.261 23.267 1.00 93.00 187 VAL A O 1
ATOM 1497 N N . ILE A 1 188 ? -11.623 -2.079 23.129 1.00 94.19 188 ILE A N 1
ATOM 1498 C CA . ILE A 1 188 ? -11.370 -1.228 24.303 1.00 94.19 188 ILE A CA 1
ATOM 1499 C C . ILE A 1 188 ? -11.213 -2.070 25.573 1.00 94.19 188 ILE A C 1
ATOM 1501 O O . ILE A 1 188 ? -10.233 -1.889 26.288 1.00 94.19 188 ILE A O 1
ATOM 1505 N N . GLY A 1 189 ? -12.115 -3.027 25.820 1.00 93.81 189 GLY A N 1
ATOM 1506 C CA . GLY A 1 189 ? -11.991 -3.940 26.962 1.00 93.81 189 GLY A CA 1
ATOM 1507 C C . GLY A 1 189 ? -10.666 -4.703 26.959 1.00 93.81 189 GLY A C 1
ATOM 1508 O O . GLY A 1 189 ? -10.019 -4.824 27.991 1.00 93.81 189 GLY A O 1
ATOM 1509 N N . THR A 1 190 ? -10.196 -5.124 25.781 1.00 92.31 190 THR A N 1
ATOM 1510 C CA . THR A 1 190 ? -8.892 -5.794 25.637 1.00 92.31 190 THR A CA 1
ATOM 1511 C C . THR A 1 190 ? -7.725 -4.861 25.984 1.00 92.31 190 THR A C 1
ATOM 1513 O O . THR A 1 190 ? -6.799 -5.288 26.663 1.00 92.31 190 THR A O 1
ATOM 1516 N N . PHE A 1 191 ? -7.771 -3.596 25.553 1.00 93.75 191 PHE A N 1
ATOM 1517 C CA . PHE A 1 191 ? -6.732 -2.601 25.852 1.00 93.75 191 PHE A CA 1
ATOM 1518 C C . PHE A 1 191 ? -6.663 -2.214 27.332 1.00 93.75 191 PHE A C 1
ATOM 1520 O O . PHE A 1 191 ? -5.576 -1.966 27.844 1.00 93.75 191 PHE A O 1
ATOM 1527 N N . LEU A 1 192 ? -7.810 -2.147 28.008 1.00 94.00 192 LEU A N 1
ATOM 1528 C CA . LEU A 1 192 ? -7.884 -1.792 29.428 1.00 94.00 192 LEU A CA 1
ATOM 1529 C C . LEU A 1 192 ? -7.747 -3.004 30.362 1.00 94.00 192 LEU A C 1
ATOM 1531 O O . LEU A 1 192 ? -7.565 -2.835 31.562 1.00 94.00 192 LEU A O 1
ATOM 1535 N N . GLY A 1 193 ? -7.859 -4.227 29.835 1.00 92.06 193 GLY A N 1
ATOM 1536 C CA . GLY A 1 193 ? -7.997 -5.434 30.654 1.00 92.06 193 GLY A CA 1
ATOM 1537 C C . GLY A 1 193 ? -9.347 -5.513 31.379 1.00 92.06 193 GLY A C 1
ATOM 1538 O O . GLY A 1 193 ? -9.445 -6.151 32.422 1.00 92.06 193 GLY A O 1
ATOM 1539 N N . TYR A 1 194 ? -10.373 -4.846 30.847 1.00 94.81 194 TYR A N 1
ATOM 1540 C CA . TYR A 1 194 ? -11.695 -4.717 31.460 1.00 94.81 194 TYR A CA 1
ATOM 1541 C C . TYR A 1 194 ? -12.649 -5.787 30.930 1.00 94.81 194 TYR A C 1
ATOM 1543 O O . TYR A 1 194 ? -12.694 -6.075 29.728 1.00 94.81 194 TYR A O 1
ATOM 1551 N N . SER A 1 195 ? -13.460 -6.347 31.827 1.00 92.38 195 SER A N 1
ATOM 1552 C CA . SER A 1 195 ? -14.602 -7.180 31.459 1.00 92.38 195 SER A CA 1
ATOM 1553 C C . SER A 1 195 ? -15.767 -6.329 30.938 1.00 92.38 195 SER A C 1
ATOM 1555 O O . SER A 1 195 ? -15.792 -5.105 31.070 1.00 92.38 195 SER A O 1
ATOM 1557 N N . GLU A 1 196 ? -16.785 -6.974 30.362 1.00 90.38 196 GLU A N 1
ATOM 1558 C CA . GLU A 1 196 ? -18.003 -6.273 29.934 1.00 90.38 196 GLU A CA 1
ATOM 1559 C C . GLU A 1 196 ? -18.712 -5.570 31.108 1.00 90.38 196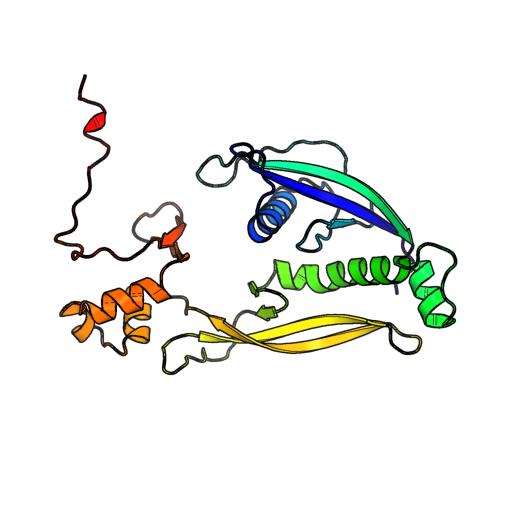 GLU A C 1
ATOM 1561 O O . GLU A 1 196 ? -19.313 -4.513 30.925 1.00 90.38 196 GLU A O 1
ATOM 1566 N N . SER A 1 197 ? -18.631 -6.141 32.313 1.00 92.25 197 SER A N 1
ATOM 1567 C CA . SER A 1 197 ? -19.200 -5.551 33.527 1.00 92.25 197 SER A CA 1
ATOM 1568 C C . SER A 1 197 ? -18.456 -4.284 33.936 1.00 92.25 197 SER A C 1
ATOM 1570 O O . SER A 1 197 ? -19.101 -3.289 34.254 1.00 92.25 197 SER A O 1
ATOM 1572 N N . ASP A 1 198 ? -17.124 -4.293 33.855 1.00 92.88 198 ASP A N 1
ATOM 1573 C CA . ASP A 1 198 ? -16.296 -3.129 34.193 1.00 92.88 198 ASP A CA 1
ATOM 1574 C C . ASP A 1 198 ? -16.585 -1.970 33.232 1.00 92.88 198 ASP A C 1
ATOM 1576 O O . ASP A 1 198 ? -16.812 -0.842 33.658 1.00 92.88 198 ASP A O 1
ATOM 1580 N N . LEU A 1 199 ? -16.710 -2.259 31.930 1.00 91.56 199 LEU A N 1
ATOM 1581 C CA . LEU A 1 199 ? -17.053 -1.251 30.920 1.00 91.56 199 LEU A CA 1
ATOM 1582 C C . LEU A 1 199 ? -18.431 -0.602 31.147 1.00 91.56 199 LEU A C 1
ATOM 1584 O O . LEU A 1 199 ? -18.632 0.545 30.745 1.00 91.56 199 LEU A O 1
ATOM 1588 N N . LYS A 1 200 ? -19.382 -1.302 31.783 1.00 89.75 200 LYS A N 1
ATOM 1589 C CA . LYS A 1 200 ? -20.713 -0.755 32.114 1.00 89.75 200 LYS A CA 1
ATOM 1590 C C . LYS A 1 200 ? -20.680 0.245 33.269 1.00 89.75 200 LYS A C 1
ATOM 1592 O O . LYS A 1 200 ? -21.588 1.065 33.357 1.00 89.75 200 LYS A O 1
ATOM 1597 N N . LEU A 1 201 ? -19.658 0.197 34.126 1.00 91.00 201 LEU A N 1
ATOM 1598 C CA . LEU A 1 201 ? -19.479 1.161 35.218 1.00 91.00 201 LEU A CA 1
ATOM 1599 C C . LEU A 1 201 ? -18.977 2.526 34.719 1.00 91.00 201 LEU A C 1
ATOM 1601 O O . LEU A 1 201 ? -19.030 3.506 35.459 1.00 91.00 201 LEU A O 1
ATOM 1605 N N . GLY A 1 202 ? -18.543 2.601 33.460 1.00 88.44 202 GLY A N 1
ATOM 1606 C CA . GLY A 1 202 ? -17.946 3.789 32.863 1.00 88.44 202 GLY A CA 1
ATOM 1607 C C . GLY A 1 202 ? -16.420 3.724 32.847 1.00 88.44 202 GLY A C 1
ATOM 1608 O O . GLY A 1 202 ? -15.811 2.775 33.326 1.00 88.44 202 GLY A O 1
ATOM 1609 N N . LEU A 1 203 ? -15.805 4.736 32.236 1.00 92.56 203 LEU A N 1
ATOM 1610 C CA . LEU A 1 203 ? -14.352 4.844 32.087 1.00 92.56 203 LEU A CA 1
ATOM 1611 C C . LEU A 1 203 ? -13.812 5.955 32.981 1.00 92.56 203 LEU A C 1
ATOM 1613 O O . LEU A 1 203 ? -14.392 7.049 33.005 1.00 92.56 203 LEU A O 1
ATOM 1617 N N . TYR A 1 204 ? -12.677 5.707 33.634 1.00 92.81 204 TYR A N 1
ATOM 1618 C CA . TYR A 1 204 ? -11.950 6.748 34.353 1.00 92.81 204 TYR A CA 1
ATOM 1619 C C . TYR A 1 204 ? -11.326 7.744 33.367 1.00 92.81 204 TYR A C 1
ATOM 1621 O O . TYR A 1 204 ? -11.113 7.448 32.186 1.00 92.81 204 TYR A O 1
ATOM 1629 N N . ASP A 1 205 ? -11.008 8.950 33.836 1.00 92.31 205 ASP A N 1
ATOM 1630 C CA . ASP A 1 205 ? -10.405 9.971 32.970 1.00 92.31 205 ASP A CA 1
ATOM 1631 C C . ASP A 1 2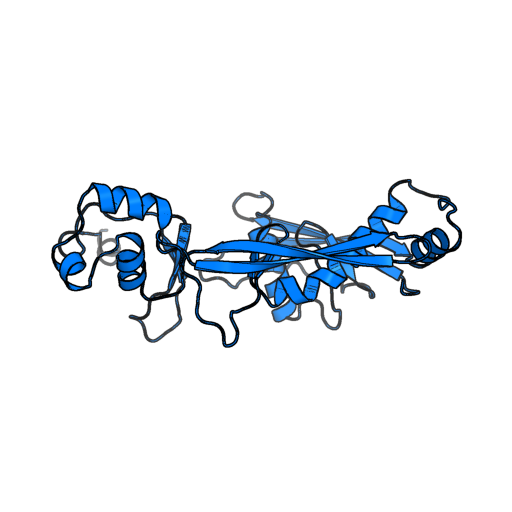05 ? -9.023 9.549 32.438 1.00 92.31 205 ASP A C 1
ATOM 1633 O O . ASP A 1 205 ? -8.661 9.885 31.307 1.00 92.31 205 ASP A O 1
ATOM 1637 N N . GLU A 1 206 ? -8.285 8.743 33.205 1.00 93.69 206 GLU A N 1
ATOM 1638 C CA . GLU A 1 206 ? -7.019 8.132 32.788 1.00 93.69 206 GLU A CA 1
ATOM 1639 C C . GLU A 1 206 ? -7.215 7.143 31.632 1.00 93.69 206 GLU A C 1
ATOM 1641 O O . GLU A 1 206 ? -6.495 7.220 30.630 1.00 93.69 206 GLU A O 1
ATOM 1646 N N . ASP A 1 207 ? -8.243 6.288 31.705 1.00 94.44 207 ASP A N 1
ATOM 1647 C CA . ASP A 1 207 ? -8.588 5.364 30.620 1.00 94.44 207 ASP A CA 1
ATOM 1648 C C . ASP A 1 207 ? -8.954 6.137 29.357 1.00 94.44 207 ASP A C 1
ATOM 1650 O O . ASP A 1 207 ? -8.462 5.834 28.272 1.00 94.44 207 ASP A O 1
ATOM 1654 N N . LYS A 1 208 ? -9.786 7.181 29.480 1.00 93.38 208 LYS A N 1
ATOM 1655 C CA . LYS A 1 208 ? -10.165 8.031 28.342 1.00 93.38 208 LYS A CA 1
ATOM 1656 C C . LYS A 1 208 ? -8.935 8.674 27.707 1.00 93.38 208 LYS A C 1
ATOM 1658 O O . LYS A 1 208 ? -8.834 8.698 26.480 1.00 93.38 208 LYS A O 1
ATOM 1663 N N . PHE A 1 209 ? -7.991 9.171 28.508 1.00 93.88 209 PHE A N 1
ATOM 1664 C CA . PHE A 1 209 ? -6.746 9.751 28.006 1.00 93.88 209 PHE A CA 1
ATOM 1665 C C . PHE A 1 209 ? -5.898 8.717 27.250 1.00 93.88 209 PHE A C 1
ATOM 1667 O O . PHE A 1 209 ? -5.454 8.981 26.126 1.00 93.88 209 PHE A O 1
ATOM 1674 N N . TYR A 1 210 ? -5.722 7.528 27.829 1.00 94.00 210 TYR A N 1
ATOM 1675 C CA . TYR A 1 210 ? -4.992 6.424 27.210 1.00 94.00 210 TYR A CA 1
ATOM 1676 C C . TYR A 1 210 ? -5.657 5.956 25.906 1.00 94.00 210 TYR A C 1
ATOM 1678 O O . TYR A 1 210 ? -5.010 5.922 24.854 1.00 94.00 210 TYR A O 1
ATOM 1686 N N . LEU A 1 211 ? -6.965 5.690 25.935 1.00 94.00 211 LEU A N 1
ATOM 1687 C CA . LEU A 1 211 ? -7.735 5.264 24.770 1.00 94.00 211 LEU A CA 1
ATOM 1688 C C . LEU A 1 211 ? -7.723 6.316 23.658 1.00 94.00 211 LEU A C 1
ATOM 1690 O O . LEU A 1 211 ? -7.594 5.979 22.482 1.00 94.00 211 LEU A O 1
ATOM 1694 N N . ASN A 1 212 ? -7.810 7.602 24.001 1.00 94.19 212 ASN A N 1
ATOM 1695 C CA . ASN A 1 212 ? -7.736 8.676 23.016 1.00 94.19 212 ASN A CA 1
ATOM 1696 C C . ASN A 1 212 ? -6.381 8.677 22.287 1.00 94.19 212 ASN A C 1
ATOM 1698 O O . ASN A 1 212 ? -6.331 8.916 21.082 1.00 94.19 212 ASN A O 1
ATOM 1702 N N . LYS A 1 213 ? -5.283 8.352 22.983 1.00 92.06 213 LYS A N 1
ATOM 1703 C CA . LYS A 1 213 ? -3.948 8.245 22.378 1.00 92.06 213 LYS A CA 1
ATOM 1704 C C . LYS A 1 213 ? -3.840 7.065 21.409 1.00 92.06 213 LYS A C 1
ATOM 1706 O O . LYS A 1 213 ? -3.254 7.230 20.342 1.00 92.06 213 LYS A O 1
ATOM 1711 N N . ILE A 1 214 ? -4.383 5.899 21.765 1.00 91.94 214 ILE A N 1
ATOM 1712 C CA . ILE A 1 214 ? -4.243 4.681 20.946 1.00 91.94 214 ILE A CA 1
ATOM 1713 C C . ILE A 1 214 ? -5.264 4.608 19.801 1.00 91.94 214 ILE A C 1
ATOM 1715 O O . ILE A 1 214 ? -4.946 4.093 18.732 1.00 91.94 214 ILE A O 1
ATOM 1719 N N . LEU A 1 215 ? -6.487 5.118 20.000 1.00 92.44 215 LEU A N 1
ATOM 1720 C CA . LEU A 1 215 ? -7.578 4.995 19.028 1.00 92.44 215 LEU A CA 1
ATOM 1721 C C . LEU A 1 215 ? -7.578 6.109 17.982 1.00 92.44 215 LEU A C 1
ATOM 1723 O O . LEU A 1 215 ? -8.128 5.930 16.892 1.00 92.44 215 LEU A O 1
ATOM 1727 N N . LYS A 1 216 ? -6.972 7.262 18.278 1.00 93.56 216 LYS A N 1
ATOM 1728 C CA . LYS A 1 216 ? -6.932 8.386 17.342 1.00 93.56 216 LYS A CA 1
ATOM 1729 C C . LYS A 1 216 ? -6.247 7.993 16.032 1.00 93.56 216 LYS A C 1
ATOM 1731 O O . LYS A 1 216 ? -5.161 7.424 16.005 1.00 93.56 216 LYS A O 1
ATOM 1736 N N . GLY A 1 217 ? -6.895 8.314 14.915 1.00 89.75 217 GLY A N 1
ATOM 1737 C CA . GLY A 1 217 ? -6.430 7.967 13.573 1.00 89.75 217 GLY A CA 1
ATOM 1738 C C . GLY A 1 217 ? -6.799 6.551 13.114 1.00 89.75 217 GLY A C 1
ATOM 1739 O O . GLY A 1 217 ? -6.623 6.243 11.930 1.00 89.75 217 GLY A O 1
ATOM 1740 N N . ILE A 1 218 ? -7.354 5.703 13.990 1.00 91.75 218 ILE A N 1
ATOM 1741 C CA . ILE A 1 218 ? -7.870 4.388 13.600 1.00 91.75 218 ILE A CA 1
ATOM 1742 C C . ILE A 1 218 ? -9.142 4.561 12.771 1.00 91.75 218 ILE A C 1
ATOM 1744 O O . ILE A 1 218 ? -9.985 5.422 13.031 1.00 91.75 218 ILE A O 1
ATOM 1748 N N . LYS A 1 219 ? -9.276 3.721 11.742 1.00 91.12 219 LYS A N 1
ATOM 1749 C CA . LYS A 1 219 ? -10.472 3.663 10.907 1.00 91.12 219 LYS A CA 1
ATOM 1750 C C . LYS A 1 219 ? -11.478 2.669 11.467 1.00 91.12 219 LYS A C 1
ATOM 1752 O O . LYS A 1 219 ? -11.137 1.510 11.682 1.00 91.12 219 LYS A O 1
ATOM 1757 N N . ILE A 1 220 ? -12.719 3.109 11.604 1.00 92.56 220 ILE A N 1
ATOM 1758 C CA . ILE A 1 220 ? -13.862 2.300 12.031 1.00 92.56 220 ILE A CA 1
ATOM 1759 C C . ILE A 1 220 ? -14.946 2.337 10.963 1.00 92.56 220 ILE A C 1
ATOM 1761 O O . ILE A 1 220 ? -14.977 3.247 10.141 1.00 92.56 220 ILE A O 1
ATOM 1765 N N . PHE A 1 221 ? -15.850 1.368 10.975 1.00 90.88 221 PHE A N 1
ATOM 1766 C CA . PHE A 1 221 ? -17.063 1.422 10.168 1.00 90.88 221 PHE A CA 1
ATOM 1767 C C . PHE A 1 221 ? -18.278 1.192 11.055 1.00 90.88 221 PHE A C 1
ATOM 1769 O O . PHE A 1 221 ? -18.208 0.463 12.046 1.00 90.88 221 PHE A O 1
ATOM 1776 N N . VAL A 1 222 ? -19.389 1.822 10.699 1.00 90.19 222 VAL A N 1
ATOM 1777 C CA . VAL A 1 222 ? -20.641 1.686 11.444 1.00 90.19 222 VAL A CA 1
ATOM 1778 C C . VAL A 1 222 ? -21.470 0.517 10.915 1.00 90.19 222 VAL A C 1
ATOM 1780 O O . VAL A 1 222 ? -21.362 0.139 9.749 1.00 90.19 222 VAL A O 1
ATOM 1783 N N . ARG A 1 223 ? -22.285 -0.078 11.792 1.00 87.75 223 ARG A N 1
ATOM 1784 C CA . ARG A 1 223 ? -23.173 -1.210 11.463 1.00 87.75 223 ARG A CA 1
ATOM 1785 C C . ARG A 1 223 ? -24.659 -0.921 11.695 1.00 87.75 223 ARG A C 1
ATOM 1787 O O . ARG A 1 223 ? -25.463 -1.822 11.525 1.00 87.75 223 ARG A O 1
ATOM 1794 N N . HIS A 1 224 ? -25.013 0.299 12.101 1.00 85.88 224 HIS A N 1
ATOM 1795 C CA . HIS A 1 224 ? -26.392 0.667 12.448 1.00 85.88 224 HIS A CA 1
ATOM 1796 C C . HIS A 1 224 ? -27.253 1.068 11.237 1.00 85.88 224 HIS A C 1
ATOM 1798 O O . HIS A 1 224 ? -28.433 1.347 11.408 1.00 85.88 224 HIS A O 1
ATOM 1804 N N . ARG A 1 225 ? -26.671 1.152 10.032 1.00 80.81 225 ARG A N 1
ATOM 1805 C CA . ARG A 1 225 ? -27.382 1.455 8.782 1.00 80.81 225 ARG A CA 1
ATOM 1806 C C . ARG A 1 225 ? -27.253 0.258 7.848 1.00 80.81 225 ARG A C 1
ATOM 1808 O O . ARG A 1 225 ? -26.146 -0.263 7.697 1.00 80.81 225 ARG A O 1
ATOM 1815 N N . ASP A 1 226 ? -28.362 -0.141 7.230 1.00 71.25 226 ASP A N 1
ATOM 1816 C CA . ASP A 1 226 ? -28.407 -1.277 6.297 1.00 71.25 226 ASP A CA 1
ATOM 1817 C C . ASP A 1 226 ? -27.684 -0.989 4.974 1.00 71.25 226 ASP A C 1
ATOM 1819 O O . ASP A 1 226 ? -27.235 -1.912 4.293 1.00 71.25 226 ASP A O 1
ATOM 1823 N N . ASP A 1 227 ? -27.504 0.289 4.629 1.00 56.78 227 ASP A N 1
ATOM 1824 C CA . ASP A 1 227 ? -26.836 0.701 3.400 1.00 56.78 227 ASP A CA 1
ATOM 1825 C C . ASP A 1 227 ? -25.402 1.193 3.670 1.00 56.78 227 ASP A C 1
ATOM 1827 O O . ASP A 1 227 ? -25.176 2.172 4.382 1.00 56.78 227 ASP A O 1
ATOM 1831 N N . LYS A 1 228 ? -24.438 0.487 3.060 1.00 64.50 228 LYS A N 1
ATOM 1832 C CA . LYS A 1 228 ? -22.974 0.707 3.034 1.00 64.50 228 LYS A CA 1
ATOM 1833 C C . LYS A 1 228 ? -22.253 0.742 4.396 1.00 64.50 228 LYS A C 1
ATOM 1835 O O . LYS A 1 228 ? -22.573 1.484 5.315 1.00 64.50 228 LYS A O 1
ATOM 1840 N N . ARG A 1 229 ? -21.130 0.008 4.477 1.00 75.44 229 ARG A N 1
ATOM 1841 C CA . ARG A 1 229 ? -20.135 0.101 5.570 1.00 75.44 229 ARG A CA 1
ATOM 1842 C C . ARG A 1 229 ? -19.388 1.436 5.513 1.00 75.44 229 ARG A C 1
ATOM 1844 O O . ARG A 1 229 ? -18.219 1.495 5.118 1.00 75.44 229 ARG A O 1
ATOM 1851 N N . GLU A 1 230 ? -20.075 2.515 5.863 1.00 82.25 230 GLU A N 1
ATOM 1852 C CA . GLU A 1 230 ? -19.479 3.841 5.922 1.00 82.25 230 GLU A CA 1
ATOM 1853 C C . GLU A 1 230 ? -18.317 3.832 6.920 1.00 82.25 230 GLU A C 1
ATOM 1855 O O . GLU A 1 230 ? -18.451 3.368 8.054 1.00 82.25 230 GLU A O 1
ATOM 1860 N N . THR A 1 231 ? -17.149 4.273 6.449 1.00 86.25 231 THR A N 1
ATOM 1861 C CA . THR A 1 231 ? -15.894 4.230 7.202 1.00 86.25 231 THR A CA 1
ATOM 1862 C C . THR A 1 231 ? -15.534 5.630 7.682 1.00 86.25 231 THR A C 1
ATOM 1864 O O . THR A 1 231 ? -15.434 6.554 6.876 1.00 86.25 231 THR A O 1
ATOM 1867 N N . PHE A 1 232 ? -15.250 5.758 8.971 1.00 90.44 232 PHE A N 1
ATOM 1868 C CA . PHE A 1 232 ? -14.823 6.984 9.634 1.00 90.44 232 PHE A CA 1
ATOM 1869 C C . PHE A 1 232 ? -13.414 6.815 10.199 1.00 90.44 232 PHE A C 1
ATOM 1871 O O . PHE A 1 232 ? -12.965 5.698 10.450 1.00 90.44 232 PHE A O 1
ATOM 1878 N N . THR A 1 233 ? -12.717 7.927 10.405 1.00 92.44 233 THR A N 1
ATOM 1879 C CA . THR A 1 233 ? -11.468 7.958 11.171 1.00 92.44 233 THR A CA 1
ATOM 1880 C C . THR A 1 233 ? -11.776 8.571 12.529 1.00 92.44 233 THR A C 1
ATOM 1882 O O . THR A 1 233 ? -12.400 9.629 12.577 1.00 92.44 233 THR A O 1
ATOM 1885 N N . ILE A 1 234 ? -11.344 7.927 13.612 1.00 94.00 234 ILE A N 1
ATOM 1886 C CA . ILE A 1 234 ? -11.506 8.457 14.968 1.00 94.00 234 ILE A CA 1
ATOM 1887 C C . ILE A 1 234 ? -10.625 9.701 15.116 1.00 94.00 234 ILE A C 1
ATOM 1889 O O . ILE A 1 234 ? -9.405 9.614 14.975 1.00 94.00 234 ILE A O 1
ATOM 1893 N N . ASP A 1 235 ? -11.233 10.852 15.398 1.00 93.12 235 ASP A N 1
ATOM 1894 C CA . ASP A 1 235 ? -10.496 12.087 15.705 1.00 93.12 235 ASP A CA 1
ATOM 1895 C C . ASP A 1 235 ? -10.148 12.203 17.198 1.00 93.12 235 ASP A C 1
ATOM 1897 O O . ASP A 1 235 ? -9.084 12.707 17.574 1.00 93.12 235 ASP A O 1
ATOM 1901 N N . GLY A 1 236 ? -11.019 11.661 18.045 1.00 93.25 236 GLY A N 1
ATOM 1902 C CA . GLY A 1 236 ? -10.797 11.515 19.472 1.00 93.25 236 GLY A CA 1
ATOM 1903 C C . GLY A 1 236 ? -12.027 10.971 20.188 1.00 93.25 236 GLY A C 1
ATOM 1904 O O . GLY A 1 236 ? -13.056 10.707 19.561 1.00 93.25 236 GLY A O 1
ATOM 1905 N N . LEU A 1 237 ? -11.899 10.798 21.500 1.00 92.38 237 LEU A N 1
ATOM 1906 C CA . LEU A 1 237 ? -13.000 10.436 22.390 1.00 92.38 237 LEU A CA 1
ATOM 1907 C C . LEU A 1 237 ? -13.660 11.686 22.985 1.00 92.38 237 LEU A C 1
ATOM 1909 O O . LEU A 1 237 ? -12.976 12.656 23.321 1.00 92.38 237 LEU A O 1
ATOM 1913 N N . SER A 1 238 ? -14.988 11.655 23.122 1.00 90.69 238 SER A N 1
ATOM 1914 C CA . SER A 1 238 ? -15.736 12.679 23.854 1.00 90.69 238 SER A CA 1
ATOM 1915 C C . SER A 1 238 ? -15.382 12.641 25.343 1.00 90.69 238 SER A C 1
ATOM 1917 O O . SER A 1 238 ? -15.010 11.601 25.888 1.00 90.69 238 SER A O 1
ATOM 1919 N N . ARG A 1 239 ? -15.491 13.795 26.012 1.00 86.94 239 ARG A N 1
ATOM 1920 C CA . ARG A 1 239 ? -15.318 13.880 27.473 1.00 86.94 239 ARG A CA 1
ATOM 1921 C C . ARG A 1 239 ? -16.513 13.273 28.209 1.00 86.94 239 ARG A C 1
ATOM 1923 O O . ARG A 1 239 ? -16.337 12.528 29.175 1.00 86.94 239 ARG A O 1
ATOM 1930 N N . GLU A 1 240 ? -17.699 13.605 27.715 1.00 90.12 240 GLU A N 1
ATOM 1931 C CA . GLU A 1 240 ? -18.998 13.177 28.224 1.00 90.12 240 GLU A CA 1
ATOM 1932 C C . GLU A 1 240 ? -19.382 11.799 27.672 1.00 90.12 240 GLU A C 1
ATOM 1934 O O . GLU A 1 240 ? -18.919 11.379 26.602 1.00 90.12 240 GLU A O 1
ATOM 1939 N N . SER A 1 241 ? -20.230 11.092 28.418 1.00 90.44 241 SER A N 1
ATOM 1940 C CA . SER A 1 241 ? -20.814 9.817 28.010 1.00 90.44 241 SER A CA 1
ATOM 1941 C C . SER A 1 241 ? -21.828 10.003 26.875 1.00 90.44 241 SER A C 1
ATOM 1943 O O . SER A 1 241 ? -22.254 11.120 26.569 1.00 90.44 241 SER A O 1
ATOM 1945 N N . ALA A 1 242 ? -22.211 8.911 26.210 1.00 91.31 242 ALA A N 1
ATOM 1946 C CA . ALA A 1 242 ? -23.105 8.970 25.050 1.00 91.31 242 ALA A CA 1
ATOM 1947 C C . ALA A 1 242 ? -24.509 9.517 25.384 1.00 91.31 242 ALA A C 1
ATOM 1949 O O . ALA A 1 242 ? -25.138 10.123 24.526 1.00 91.31 242 ALA A O 1
ATOM 1950 N N . ASP A 1 243 ? -24.978 9.322 26.618 1.00 90.81 243 ASP A N 1
ATOM 1951 C CA . ASP A 1 243 ? -26.244 9.828 27.164 1.00 90.81 243 ASP A CA 1
ATOM 1952 C C . ASP A 1 243 ? -26.216 11.328 27.502 1.00 90.81 243 ASP A C 1
ATOM 1954 O O . ASP A 1 243 ? -27.266 11.965 27.518 1.00 90.81 243 ASP A O 1
ATOM 1958 N N . GLN A 1 244 ? -25.030 11.901 27.729 1.00 92.38 244 GLN A N 1
ATOM 1959 C CA . GLN A 1 244 ? -24.849 13.325 28.047 1.00 92.38 244 GLN A CA 1
ATOM 1960 C C . GLN A 1 244 ? -24.374 14.148 26.845 1.00 92.38 244 GLN A C 1
ATOM 1962 O O . GLN A 1 244 ? -24.647 15.343 26.762 1.00 92.38 244 GLN A O 1
ATOM 1967 N N . THR A 1 245 ? -23.690 13.508 25.894 1.00 92.19 245 THR A N 1
ATOM 1968 C CA . THR A 1 245 ? -23.118 14.183 24.727 1.00 92.19 245 THR A CA 1
ATOM 1969 C C . THR A 1 245 ? -24.223 14.744 23.834 1.00 92.19 245 THR A C 1
ATOM 1971 O O . THR A 1 245 ? -25.039 14.004 23.285 1.00 92.19 245 THR A O 1
ATOM 1974 N N . THR A 1 246 ? -24.193 16.055 23.603 1.00 92.50 246 THR A N 1
ATOM 1975 C CA . THR A 1 246 ? -25.119 16.742 22.693 1.00 92.50 246 THR A CA 1
ATOM 1976 C C . THR A 1 246 ? -24.411 17.239 21.435 1.00 92.50 246 THR A C 1
ATOM 1978 O O . THR A 1 246 ? -23.209 17.509 21.419 1.00 92.50 246 THR A O 1
ATOM 1981 N N . PHE A 1 247 ? -25.157 17.354 20.339 1.00 90.19 247 PHE A N 1
ATOM 1982 C CA . PHE A 1 247 ? -24.686 17.958 19.095 1.00 90.19 247 PHE A CA 1
ATOM 1983 C C . PHE A 1 247 ? -25.843 18.685 18.411 1.00 90.19 247 PHE A C 1
ATOM 1985 O O . PHE A 1 247 ? -27.007 18.327 18.586 1.00 90.19 247 PHE A O 1
ATOM 1992 N N . LYS A 1 248 ? -25.533 19.717 17.621 1.00 91.50 248 LYS A N 1
ATOM 1993 C CA . LYS A 1 248 ? -26.551 20.431 16.841 1.00 91.50 248 LYS A CA 1
ATOM 1994 C C . LYS A 1 248 ? -27.106 19.513 15.753 1.00 91.50 248 LYS A C 1
ATOM 1996 O O . LYS A 1 248 ? -26.334 18.968 14.960 1.00 91.50 248 LYS A O 1
ATOM 2001 N N . ASN A 1 249 ? -28.426 19.367 15.687 1.00 85.12 249 ASN A N 1
ATOM 2002 C CA . ASN A 1 249 ? -29.066 18.632 14.606 1.00 85.12 249 ASN A CA 1
ATOM 2003 C C . ASN A 1 249 ? -29.142 19.534 13.364 1.00 85.12 249 ASN A C 1
ATOM 2005 O O . ASN A 1 249 ? -29.831 20.548 13.363 1.00 85.12 249 ASN A O 1
ATOM 2009 N N . GLY A 1 250 ? -28.431 19.183 12.290 1.00 64.31 250 GLY A N 1
ATOM 2010 C CA . GLY A 1 250 ? -28.315 20.007 11.073 1.00 64.31 250 GLY A CA 1
ATOM 2011 C C . GLY A 1 250 ? -29.604 20.174 10.249 1.00 64.31 250 GLY A C 1
ATOM 2012 O O . GLY A 1 250 ? -29.535 20.623 9.107 1.00 64.31 250 GLY A O 1
ATOM 2013 N N . GLN A 1 251 ? -30.762 19.777 10.782 1.00 56.69 251 GLN A N 1
ATOM 2014 C CA . GLN A 1 251 ? -32.077 20.044 10.195 1.00 56.69 251 GLN A CA 1
ATOM 2015 C C . GLN A 1 251 ? -32.671 21.387 10.653 1.00 56.69 251 GLN A C 1
ATOM 2017 O O . GLN A 1 251 ? -33.486 21.942 9.918 1.00 56.69 251 GLN A O 1
ATOM 2022 N N . ASP A 1 252 ? -32.212 21.955 11.773 1.00 50.31 252 ASP A N 1
ATOM 2023 C CA . ASP A 1 252 ? -32.784 23.192 12.331 1.00 50.31 252 ASP A CA 1
ATOM 2024 C C . ASP A 1 252 ? -32.211 24.483 11.705 1.00 50.31 252 ASP A C 1
ATOM 2026 O O . ASP A 1 252 ? -32.831 25.542 11.781 1.00 50.31 252 ASP A O 1
ATOM 2030 N N . ASP A 1 253 ? -31.088 24.400 10.979 1.00 47.06 253 ASP A N 1
ATOM 2031 C CA . ASP A 1 253 ? -30.453 25.555 10.315 1.00 47.06 253 ASP A CA 1
ATOM 2032 C C . ASP A 1 253 ? -31.047 25.880 8.925 1.00 47.06 253 ASP A C 1
ATOM 2034 O O . ASP A 1 253 ? -30.622 26.834 8.278 1.00 47.06 253 ASP A O 1
ATOM 2038 N N . LYS A 1 254 ? -32.032 25.111 8.430 1.00 44.44 254 LYS A N 1
ATOM 2039 C CA . LYS A 1 254 ? -32.719 25.410 7.151 1.00 44.44 254 LYS A CA 1
ATOM 2040 C C . LYS A 1 254 ? -34.009 26.223 7.294 1.00 44.44 254 LYS A C 1
ATOM 2042 O O . LYS A 1 254 ? -34.562 26.619 6.274 1.00 44.44 254 LYS A O 1
ATOM 2047 N N . ASN A 1 255 ? -34.457 26.491 8.523 1.00 37.06 255 ASN A N 1
ATOM 2048 C CA . ASN A 1 255 ? -35.683 27.249 8.806 1.00 37.06 255 ASN A CA 1
ATOM 2049 C C . ASN A 1 255 ? -35.443 28.574 9.548 1.00 37.06 255 ASN A C 1
ATOM 2051 O O . ASN A 1 255 ? -36.398 29.190 10.013 1.00 37.06 255 ASN A O 1
ATOM 2055 N N . SER A 1 256 ? -34.197 29.040 9.640 1.00 34.41 256 SER A N 1
ATOM 2056 C CA . SER A 1 256 ? -33.899 30.387 10.135 1.00 34.41 256 SER A CA 1
ATOM 2057 C C . SER A 1 256 ? -33.476 31.267 8.960 1.00 34.41 256 SER A C 1
ATOM 2059 O O . SER A 1 256 ? -32.370 31.130 8.448 1.00 34.41 256 SER A O 1
ATOM 2061 N N . THR A 1 257 ? -34.453 32.065 8.526 1.00 34.72 257 THR A N 1
ATOM 2062 C CA . THR A 1 257 ? -34.479 33.178 7.557 1.00 34.72 257 THR A CA 1
ATOM 2063 C C . THR A 1 257 ? -33.154 33.865 7.241 1.00 34.72 257 THR A C 1
ATOM 2065 O O . THR A 1 257 ? -32.437 34.228 8.199 1.00 34.72 257 THR A O 1
#

pLDDT: mean 86.63, std 13.83, range [34.41, 97.12]

Sequence (257 aa):
VPNLKLLQYNFDVIMSRTGRQASRSVRGKVFVEMVKQKKFGKCIPVYDWNDLIYCSTSLPVIIPPSIDGYNKPTQFTVKIAYHKEINLQVLRDYIKSGKEPEGPDDYIQTCVHALNAYINYKVRTSFLSVGRGIYPPIQGERRILLQSGEELRKGFCQSLRIGWKELLVNVDTCSGIFCPPGNVVNVIGTFLGYSESDLKLGLYDEDKFYLNKILKGIKIFVRHRDDKRETFTIDGLSRESADQTTFKNGQDDKNST